Protein AF-A0A0M3HTB4-F1 (afdb_monomer)

Foldseek 3Di:
DDDDDDDDPPPPPPPPPPDPDCPCDDVNAHQAAPLQVDQKDWDPDFDDDLVDFAKDKAKDLGHFHRPPDDFQLTFPDSQQRQIKMKIWGWHSPPPDVRGIITMIHMDTQQALVVQLCVVVVVHSNVLGACDFAFTKHFVVSVVSSVVGPDDQFHFNGRLRDDWAQQQPWIWRHDFALLFGAWTADSVRRDPTGGDDAAEPPCQNVDCPDQKHFQTWAPAWDADPQGKTKIWTWIARNVQQWIKIWIWIAHNVRHIYTPDIDTLGHQDLVQQDPVLARNDDLSSFWADFHYWDDDPVDTDTDGDQFGWRPSQQDDPDPDDDDGSMDGHRGRRTHTDDGDDDDDD

pLDDT: mean 77.74, std 17.13, range [23.19, 95.88]

Solvent-accessible surface area (backbone atoms only — not comparable to full-atom values): 19380 Å² total; per-residue (Å²): 140,83,87,82,83,81,80,79,82,78,80,78,76,76,78,72,70,83,70,84,76,69,76,68,46,56,98,87,40,38,28,65,61,68,66,52,77,50,80,68,46,76,56,86,69,85,85,70,68,78,86,52,66,51,75,51,75,43,66,29,68,36,32,27,22,50,78,89,46,57,82,12,20,17,50,79,34,74,90,54,22,40,18,20,43,36,34,38,40,33,36,53,69,69,77,48,102,89,38,60,46,37,35,40,32,36,35,67,49,76,15,44,61,42,48,48,26,52,74,42,76,68,30,26,75,75,36,34,22,53,68,59,28,56,20,35,22,20,58,73,38,40,62,55,62,77,73,48,80,87,54,95,48,32,41,83,54,58,48,36,69,41,73,47,66,45,55,94,42,52,24,29,21,36,44,48,55,81,62,48,26,40,27,48,42,80,91,75,68,38,81,67,29,64,42,81,65,44,64,75,71,52,52,69,73,34,87,84,44,58,45,30,58,70,33,26,24,56,42,54,32,71,46,98,88,39,37,33,36,37,38,32,35,30,40,24,74,76,81,27,33,30,33,46,35,34,32,33,33,35,50,89,35,43,34,35,74,80,51,73,44,80,50,36,70,57,64,81,86,31,38,46,98,84,39,42,65,73,56,74,70,84,30,44,56,37,48,40,64,44,38,47,66,61,101,86,42,79,44,73,62,66,40,56,42,26,52,32,78,46,28,64,55,82,78,78,90,72,92,62,99,58,56,54,42,82,35,24,65,61,40,34,45,61,50,82,67,55,82,85,78,88,127

Sequence (343 aa):
MASLSSFFCVLIVTLMAPTQSTNNLEYGFPDTWDGDKEREMLCPSRNIPKFLDGYFLCQLSASYGNSSAPPGQRLNHMFDAIGAVGAFHISNKQFLKHRIKVSFMARYYPALPYKIWEFYDRNMSQASVPWQAWSDYNRTAMAKWAQIPPNDHAPRFHPNLDFWKVGKRVIAGTEAPSWVGYGFDVRTLDSFKLFHFIEDNDIFGNPQGATVPISMAIHERSDPDGKLWGSFSAIDFIERHLYQGIFTVDSSGVRRVVGMYDYGEWNSSACSSDDEFIGDKKSLPGYTHSITSTKKYVVIPISSLLINPCKFKEPPLSSAHSDIQHGALWGMDFYDTVPVRYF

Mean predicted aligned error: 10.21 Å

Nearest PDB structures (foldseek):
  4hh4-assembly1_D  TM=5.101E-01  e=5.227E-01  Streptomyces caelestis
  4o3z-assembly1_A  TM=3.429E-01  e=6.199E-01  Actinobacillus pleuropneumoniae
  4o49-assembly1_A  TM=2.993E-01  e=4.938E-01  Actinobacillus pleuropneumoniae
  4o3y-assembly1_A  TM=3.003E-01  e=5.533E-01  Actinobacillus pleuropneumoniae
  6k5l-assembly1_A  TM=3.806E-01  e=2.424E+00  Escherichia coli O157

InterPro domains:
  IPR004294 Carotenoid oxygenase [PF03055] (48-319)
  IPR004294 Carotenoid oxygenase [PTHR10543] (47-311)

Secondary structure (DSSP, 8-state):
------------------PPP-TTEETTEESS--TTS-S-EE---S---TT--EEEEEEEEEE---TTS-TTSS--SGGGSEEEEEEEEEEEEEEETTEEEEEEEEEE---HHHHHHHHTTT-HHHH---S-SSS-EESGGGGGGGGSPP-TTS-SS---SEEEEETTEEEEE-S-TTT--EEEETTTTEEEEE---EESS-TTT-TTSSEEEEEE-SBPEEPTTS-EEEEEEEEETTT-EEEEEEEEE-TT-EEEEEEEEEEEE--GGGB-TTS-B-S-GGGSPBP--B-EE-SS-EE----S-EE-GGG-SPPP----S--EE--STTT-PEES-------

Organism: Ascaris lumbricoides (NCBI:txid6252)

Structure (mmCIF, N/CA/C/O backbone):
data_AF-A0A0M3HTB4-F1
#
_entry.id   AF-A0A0M3HTB4-F1
#
loop_
_atom_site.group_PDB
_atom_site.id
_atom_site.type_symbol
_atom_site.label_atom_id
_atom_site.label_alt_id
_atom_site.label_comp_id
_atom_site.label_asym_id
_atom_site.label_entity_id
_atom_site.label_seq_id
_atom_site.pdbx_PDB_ins_code
_atom_site.Cartn_x
_atom_site.Cartn_y
_atom_site.Cartn_z
_atom_site.occupancy
_atom_site.B_iso_or_equ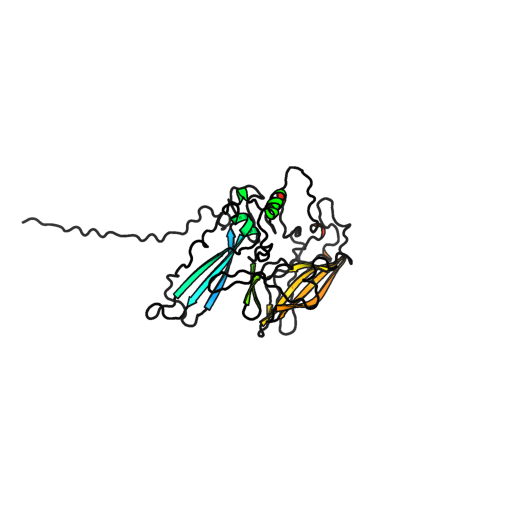iv
_atom_site.auth_seq_id
_atom_site.auth_comp_id
_atom_site.auth_asym_id
_atom_site.auth_atom_id
_atom_site.pdbx_PDB_model_num
ATOM 1 N N . MET A 1 1 ? -39.773 51.367 54.343 1.00 38.31 1 MET A N 1
ATOM 2 C CA . MET A 1 1 ? -40.042 50.081 53.664 1.00 38.31 1 MET A CA 1
ATOM 3 C C . MET A 1 1 ? -39.332 50.134 52.325 1.00 38.31 1 MET A C 1
ATOM 5 O O . MET A 1 1 ? -39.781 50.858 51.450 1.00 38.31 1 MET A O 1
ATOM 9 N N . ALA A 1 2 ? -38.158 49.511 52.231 1.00 34.25 2 ALA A N 1
ATOM 10 C CA . ALA A 1 2 ? -37.282 49.590 51.066 1.00 34.25 2 ALA A CA 1
ATOM 11 C C . ALA A 1 2 ? -37.213 48.221 50.382 1.00 34.25 2 ALA A C 1
ATOM 13 O O . ALA A 1 2 ? -37.036 47.198 51.041 1.00 34.25 2 ALA A O 1
ATOM 14 N N . SER A 1 3 ? -37.403 48.241 49.067 1.00 38.25 3 SER A N 1
ATOM 15 C CA . SER A 1 3 ? -37.365 47.104 48.152 1.00 38.25 3 SER A CA 1
ATOM 16 C C . SER A 1 3 ? -35.918 46.640 47.954 1.00 38.25 3 SER A C 1
ATOM 18 O O . SER A 1 3 ? -35.080 47.441 47.541 1.00 38.25 3 SER A O 1
ATOM 20 N N . LEU A 1 4 ? -35.636 45.358 48.200 1.00 38.66 4 LEU A N 1
ATOM 21 C CA . LEU A 1 4 ? -34.402 44.698 47.772 1.00 38.66 4 LEU A CA 1
ATOM 22 C C . LEU A 1 4 ? -34.709 43.799 46.573 1.00 38.66 4 LEU A C 1
ATOM 24 O O . LEU A 1 4 ? -35.291 42.726 46.708 1.00 38.66 4 LEU A O 1
ATOM 28 N N . SER A 1 5 ? -34.302 44.270 45.399 1.00 39.38 5 SER A N 1
ATOM 29 C CA . SER A 1 5 ? -34.273 43.511 44.154 1.00 39.38 5 SER A CA 1
ATOM 30 C C . SER A 1 5 ? -33.115 42.514 44.196 1.00 39.38 5 SER A C 1
ATOM 32 O O . SER A 1 5 ? -31.949 42.908 44.188 1.00 39.38 5 SER A O 1
ATOM 34 N N . SER A 1 6 ? -33.415 41.217 44.234 1.00 40.44 6 SER A N 1
ATOM 35 C CA . SER A 1 6 ? -32.415 40.162 44.056 1.00 40.44 6 SER A CA 1
ATOM 36 C C . SER A 1 6 ? -32.101 39.995 42.568 1.00 40.44 6 SER A C 1
ATOM 38 O O . SER A 1 6 ? -32.909 39.477 41.801 1.00 40.44 6 SER A O 1
ATOM 40 N N . PHE A 1 7 ? -30.915 40.448 42.160 1.00 41.94 7 PHE A N 1
ATOM 41 C CA . PHE A 1 7 ? -30.334 40.172 40.848 1.00 41.94 7 PHE A CA 1
ATOM 42 C C . PHE A 1 7 ? -29.967 38.683 40.747 1.00 41.94 7 PHE A C 1
ATOM 44 O O . PHE A 1 7 ? -29.043 38.211 41.408 1.00 41.94 7 PHE A O 1
ATOM 51 N N . PHE A 1 8 ? -30.683 37.943 39.903 1.00 42.34 8 PHE A N 1
ATOM 52 C CA . PHE A 1 8 ? -30.285 36.609 39.459 1.00 42.34 8 PHE A CA 1
ATOM 53 C C . PHE A 1 8 ? -29.213 36.767 38.368 1.00 42.34 8 PHE A C 1
ATOM 55 O O . PHE A 1 8 ? -29.525 37.046 37.211 1.00 42.34 8 PHE A O 1
ATOM 62 N N . CYS A 1 9 ? -27.937 36.608 38.724 1.00 36.97 9 CYS A N 1
ATOM 63 C CA . CYS A 1 9 ? -26.871 36.417 37.741 1.00 36.97 9 CYS A CA 1
ATOM 64 C C . CYS A 1 9 ? -26.993 35.008 37.149 1.00 36.97 9 CYS A C 1
ATOM 66 O O . CYS A 1 9 ? -26.508 34.033 37.720 1.00 36.97 9 CYS A O 1
ATOM 68 N N . VAL A 1 10 ? -27.649 34.894 35.995 1.00 41.12 10 VAL A N 1
ATOM 69 C CA . VAL A 1 10 ? -27.562 33.703 35.145 1.00 41.12 10 VAL A CA 1
ATOM 70 C C . VAL A 1 10 ? -26.195 33.739 34.463 1.00 41.12 10 VAL A C 1
ATOM 72 O O . VAL A 1 10 ? -25.995 34.443 33.476 1.00 41.12 10 VAL A O 1
ATOM 75 N N . LEU A 1 11 ? -25.231 33.008 35.023 1.00 41.72 11 LEU A N 1
ATOM 76 C CA . LEU A 1 11 ? -23.939 32.771 34.389 1.00 41.72 11 LEU A CA 1
ATOM 77 C C . LEU A 1 11 ? -24.165 31.814 33.209 1.00 41.72 11 LEU A C 1
ATOM 79 O O . LEU A 1 11 ? -24.233 30.596 33.376 1.00 41.72 11 LEU A O 1
ATOM 83 N N . ILE A 1 12 ? -24.338 32.373 32.012 1.00 44.66 12 ILE A N 1
ATOM 84 C CA . ILE A 1 12 ? -24.356 31.612 30.763 1.00 44.66 12 ILE A CA 1
ATOM 85 C C . ILE A 1 12 ? -22.925 31.123 30.525 1.00 44.66 12 ILE A C 1
ATOM 87 O O . ILE A 1 12 ? -22.094 31.822 29.953 1.00 44.66 12 ILE A O 1
ATOM 91 N N . VAL A 1 13 ? -22.623 29.912 30.991 1.00 44.03 13 VAL A N 1
ATOM 92 C CA . VAL A 1 13 ? -21.451 29.163 30.537 1.00 44.03 13 VAL A CA 1
ATOM 93 C C . VAL A 1 13 ? -21.784 28.665 29.135 1.00 44.03 13 VAL A C 1
ATOM 95 O O . VAL A 1 13 ? -22.332 27.578 28.951 1.00 44.03 13 VAL A O 1
ATOM 98 N N . THR A 1 14 ? -21.503 29.486 28.126 1.00 47.47 14 THR A N 1
ATOM 99 C CA . THR A 1 14 ? -21.369 29.003 26.753 1.00 47.47 14 THR A CA 1
ATOM 100 C C . THR A 1 14 ? -20.223 28.001 26.744 1.00 47.47 14 THR A C 1
ATOM 102 O O . THR A 1 14 ? -19.054 28.378 26.722 1.00 47.47 14 THR A O 1
ATOM 105 N N . LEU A 1 15 ? -20.571 26.714 26.797 1.00 44.91 15 LEU A N 1
ATOM 106 C CA . LEU A 1 15 ? -19.713 25.614 26.375 1.00 44.91 15 LEU A CA 1
ATOM 107 C C . LEU A 1 15 ? -19.373 25.856 24.902 1.00 44.91 15 LEU A C 1
ATOM 109 O O . LEU A 1 15 ? -20.061 25.375 24.004 1.00 44.91 15 LEU A O 1
ATOM 113 N N . MET A 1 16 ? -18.335 26.651 24.652 1.00 43.00 16 MET A N 1
ATOM 114 C CA . MET A 1 16 ? -17.643 26.621 23.377 1.00 43.00 16 MET A CA 1
ATOM 115 C C . MET A 1 16 ? -17.055 25.222 23.272 1.00 43.00 16 MET A C 1
ATOM 117 O O . MET A 1 16 ? -16.056 24.904 23.916 1.00 43.00 16 MET A O 1
ATOM 121 N N . ALA A 1 17 ? -17.733 24.351 22.524 1.00 49.47 17 ALA A N 1
ATOM 122 C CA . ALA A 1 17 ? -17.103 23.136 22.048 1.00 49.47 17 ALA A CA 1
ATOM 123 C C . ALA A 1 17 ? -15.801 23.578 21.363 1.00 49.47 17 ALA A C 1
ATOM 125 O O . ALA A 1 17 ? -15.870 24.490 20.533 1.00 49.47 17 ALA A O 1
ATOM 126 N N . PRO A 1 18 ? -14.631 23.025 21.730 1.00 51.06 18 PRO A N 1
ATOM 127 C CA . PRO A 1 18 ? -13.393 23.378 21.060 1.00 51.06 18 PRO A CA 1
ATOM 128 C C . PRO A 1 18 ? -13.595 23.100 19.573 1.00 51.06 18 PRO A C 1
ATOM 130 O O . PRO A 1 18 ? -13.780 21.955 19.159 1.00 51.06 18 PRO A O 1
ATOM 133 N N . THR A 1 19 ? -13.651 24.160 18.772 1.00 51.78 19 THR A N 1
ATOM 134 C CA . THR A 1 19 ? -13.645 24.021 17.323 1.00 51.78 19 THR A CA 1
ATOM 135 C C . THR A 1 19 ? -12.291 23.444 16.954 1.00 51.78 19 THR A C 1
ATOM 137 O O . THR A 1 19 ? -11.266 23.933 17.435 1.00 51.78 19 THR A O 1
ATOM 140 N N . GLN A 1 20 ? -12.276 22.387 16.141 1.00 55.50 20 GLN A N 1
ATOM 141 C CA . GLN A 1 20 ? -11.025 21.860 15.607 1.00 55.50 20 GLN A CA 1
ATOM 142 C C . GLN A 1 20 ? -10.320 22.995 14.862 1.00 55.50 20 GLN A C 1
ATOM 144 O O . GLN A 1 20 ? -10.890 23.603 13.958 1.00 55.50 20 GLN A O 1
ATOM 149 N N . SER A 1 21 ? -9.114 23.334 15.312 1.00 60.72 21 SER A N 1
ATOM 150 C CA . SER A 1 21 ? -8.287 24.334 14.652 1.00 60.72 21 SER A CA 1
ATOM 151 C C . SER A 1 21 ? -7.785 23.757 13.335 1.00 60.72 21 SER A C 1
ATOM 153 O O . SER A 1 21 ? -7.274 22.640 13.311 1.00 60.72 21 SER A O 1
ATOM 155 N N . THR A 1 22 ? -7.911 24.522 12.255 1.00 63.72 22 THR A N 1
ATOM 156 C CA . THR A 1 22 ? -7.297 24.209 10.957 1.00 63.72 22 THR A CA 1
ATOM 157 C C . THR A 1 22 ? -5.921 24.858 10.802 1.00 63.72 22 THR A C 1
ATOM 159 O O . THR A 1 22 ? -5.364 24.861 9.708 1.00 63.72 22 THR A O 1
ATOM 162 N N . ASN A 1 23 ? -5.380 25.462 11.865 1.00 66.94 23 ASN A N 1
ATOM 163 C CA . ASN A 1 23 ? -4.036 26.032 11.834 1.00 66.94 23 ASN A CA 1
ATOM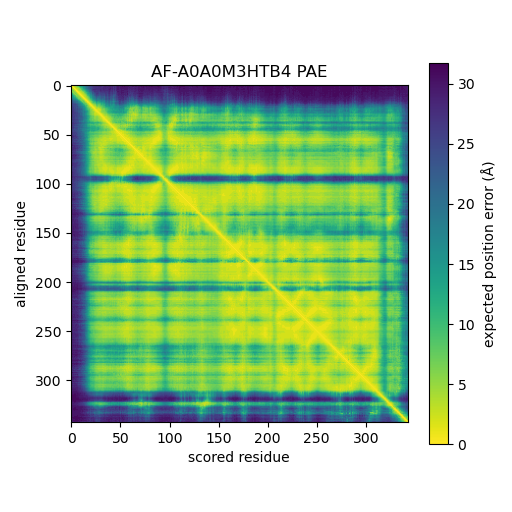 164 C C . ASN A 1 23 ? -3.015 24.904 11.622 1.00 66.94 23 ASN A C 1
ATOM 166 O O . ASN A 1 23 ? -3.139 23.848 12.239 1.00 66.94 23 ASN A O 1
ATOM 170 N N . ASN A 1 24 ? -2.006 25.150 10.784 1.00 65.38 24 ASN A N 1
ATOM 171 C CA . ASN A 1 24 ? -0.989 24.168 10.375 1.00 65.38 24 ASN A CA 1
ATOM 172 C C . ASN A 1 24 ? -1.559 22.973 9.584 1.00 65.38 24 ASN A C 1
ATOM 174 O O . ASN A 1 24 ? -1.030 21.863 9.659 1.00 65.38 24 ASN A O 1
ATOM 178 N N . LEU A 1 25 ? -2.652 23.206 8.846 1.00 68.81 25 LEU A N 1
ATOM 179 C CA . LEU A 1 25 ? -3.095 22.328 7.769 1.00 68.81 25 LEU A CA 1
ATOM 180 C C . LEU A 1 25 ? -2.699 22.936 6.420 1.00 68.81 25 LEU A C 1
ATOM 182 O O . LEU A 1 25 ? -3.103 24.056 6.108 1.00 68.81 25 LEU A O 1
ATOM 186 N N . GLU A 1 26 ? -1.989 22.181 5.588 1.00 67.19 26 GLU A N 1
ATOM 187 C CA . GLU A 1 26 ? -1.749 22.524 4.182 1.00 67.19 26 GLU A CA 1
ATOM 188 C C . GLU A 1 26 ? -2.444 21.478 3.305 1.00 67.19 26 GLU A C 1
ATOM 190 O O . GLU A 1 26 ? -2.277 20.279 3.507 1.00 67.19 26 GLU A O 1
ATOM 195 N N . TYR A 1 27 ? -3.312 21.914 2.386 1.00 66.25 27 TYR A N 1
ATOM 196 C CA . TYR A 1 27 ? -4.158 21.030 1.560 1.00 66.25 27 TYR A CA 1
ATOM 197 C C . TYR A 1 27 ? -4.981 19.989 2.350 1.00 66.25 27 TYR A C 1
ATOM 199 O O . TYR A 1 27 ? -5.347 18.944 1.821 1.00 66.25 27 TYR A O 1
ATOM 207 N N . GLY A 1 28 ? -5.314 20.294 3.611 1.00 66.69 28 GLY A N 1
ATOM 208 C CA . GLY A 1 28 ? -6.063 19.396 4.498 1.00 66.69 28 GLY A CA 1
ATOM 209 C C . GLY A 1 28 ? -5.194 18.427 5.304 1.00 66.69 28 GLY A C 1
ATOM 210 O O . GLY A 1 28 ? -5.742 17.591 6.021 1.00 66.69 28 GLY A O 1
ATOM 211 N N . PHE A 1 29 ? -3.869 18.560 5.235 1.00 71.50 29 PHE A N 1
ATOM 212 C CA . PHE A 1 29 ? -2.924 17.674 5.902 1.00 71.50 29 PHE A CA 1
ATOM 213 C C . PHE A 1 29 ? -2.184 18.371 7.041 1.00 71.50 29 PHE A C 1
ATOM 215 O O . PHE A 1 29 ? -1.727 19.499 6.856 1.00 71.50 29 PHE A O 1
ATOM 222 N N . PRO A 1 30 ? -2.054 17.724 8.212 1.00 75.31 30 PRO A N 1
ATOM 223 C CA . PRO A 1 30 ? -1.325 18.302 9.326 1.00 75.31 30 PRO A CA 1
ATOM 224 C C . PRO A 1 30 ? 0.187 18.185 9.122 1.00 75.31 30 PRO A C 1
ATOM 226 O O . PRO A 1 30 ? 0.688 17.142 8.693 1.00 75.31 30 PRO A O 1
ATOM 229 N N . ASP A 1 31 ? 0.918 19.228 9.525 1.00 81.12 31 ASP A N 1
ATOM 230 C CA . ASP A 1 31 ? 2.384 19.181 9.590 1.00 81.12 31 ASP A CA 1
ATOM 231 C C . ASP A 1 31 ? 2.853 17.979 10.432 1.00 81.12 31 ASP A C 1
ATOM 233 O O . ASP A 1 31 ? 3.747 17.217 10.046 1.00 81.12 31 ASP A O 1
ATOM 237 N N . THR A 1 32 ? 2.201 17.788 11.583 1.00 75.56 32 THR A N 1
ATOM 238 C CA . THR A 1 32 ? 2.372 16.642 12.475 1.00 75.56 32 THR A CA 1
ATOM 239 C C . THR A 1 32 ? 1.029 16.198 13.052 1.00 75.56 32 THR A C 1
ATOM 241 O O . THR A 1 32 ? 0.192 17.014 13.442 1.00 75.56 32 THR A O 1
ATOM 244 N N . TRP A 1 33 ? 0.824 14.885 13.149 1.00 81.56 33 TRP A N 1
ATOM 245 C CA . TRP A 1 33 ? -0.318 14.305 13.855 1.00 81.56 33 TRP A CA 1
ATOM 246 C C . TRP A 1 33 ? 0.109 13.672 15.174 1.00 81.56 33 TRP A C 1
ATOM 248 O O . TRP A 1 33 ? 0.963 12.788 15.223 1.00 81.56 33 TRP A O 1
ATOM 258 N N . ASP A 1 34 ? -0.549 14.115 16.239 1.00 80.31 34 ASP A N 1
ATOM 259 C CA . ASP A 1 34 ? -0.335 13.669 17.616 1.00 80.31 34 ASP A CA 1
ATOM 260 C C . ASP A 1 34 ? -1.462 12.754 18.121 1.00 80.31 34 ASP A C 1
ATOM 262 O O . ASP A 1 34 ? -1.562 12.474 19.316 1.00 80.31 34 ASP A O 1
ATOM 266 N N . GLY A 1 35 ? -2.341 12.281 17.230 1.00 77.31 35 GLY A N 1
ATOM 267 C CA . GLY A 1 35 ? -3.479 11.440 17.614 1.00 77.31 35 GLY A CA 1
ATOM 268 C C . GLY A 1 35 ? -3.094 10.059 18.148 1.00 77.31 35 GLY A C 1
ATOM 269 O O . GLY A 1 35 ? -3.962 9.354 18.651 1.00 77.31 35 GLY A O 1
ATOM 270 N N . ASP A 1 36 ? -1.815 9.688 18.081 1.00 82.19 36 ASP A N 1
ATOM 271 C CA . ASP A 1 36 ? -1.258 8.489 18.705 1.00 82.19 36 ASP A CA 1
ATOM 272 C C . ASP A 1 36 ? -0.856 8.683 20.182 1.00 82.19 36 ASP A C 1
ATOM 274 O O . ASP A 1 36 ? -0.552 7.704 20.866 1.00 82.19 36 ASP A O 1
ATOM 278 N N . LYS A 1 37 ? -0.846 9.926 20.694 1.00 82.50 37 LYS A N 1
ATOM 279 C CA . LYS A 1 37 ? -0.499 10.228 22.097 1.00 82.50 37 LYS A CA 1
ATOM 280 C C . LYS A 1 37 ? -1.607 9.841 23.075 1.00 82.50 37 LYS A C 1
ATOM 282 O O . LYS A 1 37 ? -1.326 9.474 24.216 1.00 82.50 37 LYS A O 1
ATOM 287 N N . GLU A 1 38 ? -2.857 9.900 22.629 1.00 77.25 38 GLU A N 1
ATOM 288 C CA . GLU A 1 38 ? -4.018 9.516 23.426 1.00 77.25 38 GLU A CA 1
ATOM 289 C C . GLU A 1 38 ? -4.321 8.028 23.249 1.00 77.25 38 GLU A C 1
ATOM 291 O O . GLU A 1 38 ? -4.508 7.536 22.137 1.00 77.25 38 GLU A O 1
ATOM 296 N N . ARG A 1 39 ? -4.401 7.291 24.362 1.00 72.12 39 ARG A N 1
ATOM 297 C CA . ARG A 1 39 ? -4.622 5.836 24.310 1.00 72.12 39 ARG A CA 1
ATOM 298 C C . ARG A 1 39 ? -6.026 5.452 23.864 1.00 72.12 39 ARG A C 1
ATOM 300 O O . ARG A 1 39 ? -6.179 4.418 23.228 1.00 72.12 39 ARG A O 1
ATOM 307 N N . GLU A 1 40 ? -7.043 6.214 24.259 1.00 81.69 40 GLU A N 1
ATOM 308 C CA . GLU A 1 40 ? -8.443 5.923 23.948 1.00 81.69 40 GLU A CA 1
ATOM 309 C C . GLU A 1 40 ? -9.278 7.211 24.026 1.00 81.69 40 GLU A C 1
ATOM 311 O O . GLU A 1 40 ? -9.289 7.883 25.056 1.00 81.69 40 GLU A O 1
ATOM 316 N N . MET A 1 41 ? -10.028 7.532 22.970 1.00 81.19 41 MET A N 1
ATOM 317 C CA . MET A 1 41 ? -11.000 8.632 22.959 1.00 81.19 41 MET A CA 1
ATOM 318 C C . MET A 1 41 ? -12.427 8.090 22.900 1.00 81.19 41 MET A C 1
ATOM 320 O O . MET A 1 41 ? -12.737 7.235 22.073 1.00 81.19 41 MET A O 1
ATOM 324 N N . LEU A 1 42 ? -13.325 8.587 23.755 1.00 83.06 42 LEU A N 1
ATOM 325 C CA . LEU A 1 42 ? -14.723 8.144 23.785 1.00 83.06 42 LEU A CA 1
ATOM 326 C C . LEU A 1 42 ? -15.596 8.960 22.831 1.00 83.06 42 LEU A C 1
ATOM 328 O O . LEU A 1 42 ? -15.610 10.189 22.879 1.00 83.06 42 LEU A O 1
ATOM 332 N N . CYS A 1 43 ? -16.400 8.276 22.019 1.00 77.88 43 CYS A N 1
ATOM 333 C CA . CYS A 1 43 ? -17.401 8.933 21.188 1.00 77.88 43 CYS A CA 1
ATOM 334 C C . CYS A 1 43 ? -18.612 9.360 22.042 1.00 77.88 43 CYS A C 1
ATOM 336 O O . CYS A 1 43 ? -19.194 8.523 22.739 1.00 77.88 43 CYS A O 1
ATOM 338 N N . PRO A 1 44 ? -19.068 10.624 21.955 1.00 75.25 44 PRO A N 1
ATOM 339 C CA . PRO A 1 44 ? -20.211 11.110 22.729 1.00 75.25 44 PRO A CA 1
ATOM 340 C C . PRO A 1 44 ? -21.578 10.683 22.159 1.00 75.25 44 PRO A C 1
ATOM 342 O O . PRO A 1 44 ? -22.612 10.993 22.761 1.00 75.25 44 PRO A O 1
ATOM 345 N N . SER A 1 45 ? -21.611 10.009 21.001 1.00 72.94 45 SER A N 1
ATOM 346 C CA . SER A 1 45 ? -22.856 9.637 20.319 1.00 72.94 45 SER A CA 1
ATOM 347 C C . SER A 1 45 ? -23.725 8.708 21.169 1.00 72.94 45 SER A C 1
ATOM 349 O O . SER A 1 45 ? -23.247 7.777 21.813 1.00 72.94 45 SER A O 1
ATOM 351 N N . ARG A 1 46 ? -25.037 8.962 21.162 1.00 73.31 46 ARG A N 1
ATOM 352 C CA . ARG A 1 46 ? -26.030 8.205 21.944 1.00 73.31 46 ARG A CA 1
ATOM 353 C C . ARG A 1 46 ? -26.895 7.272 21.093 1.00 73.31 46 ARG A C 1
ATOM 355 O O . ARG A 1 46 ? -27.566 6.412 21.653 1.00 73.31 46 ARG A O 1
ATOM 362 N N . ASN A 1 47 ? -26.855 7.418 19.767 1.00 82.19 47 ASN A N 1
ATOM 363 C CA . ASN A 1 47 ? -27.738 6.728 18.819 1.00 82.19 47 ASN A CA 1
ATOM 364 C C . ASN A 1 47 ? -26.955 5.739 17.946 1.00 82.19 47 ASN A C 1
ATOM 366 O O . ASN A 1 47 ? -26.999 5.805 16.722 1.00 82.19 47 ASN A O 1
ATOM 370 N N . ILE A 1 48 ? -26.201 4.840 18.575 1.00 83.69 48 ILE A N 1
ATOM 371 C CA . ILE A 1 48 ? -25.444 3.808 17.859 1.00 83.69 48 ILE A CA 1
ATOM 372 C C . ILE A 1 48 ? -26.326 2.547 17.738 1.00 83.69 48 ILE A C 1
ATOM 374 O O . ILE A 1 48 ? -26.958 2.158 18.728 1.00 83.69 48 ILE A O 1
ATOM 378 N N . PRO A 1 49 ? -26.419 1.902 16.558 1.00 86.00 49 PRO A N 1
ATOM 379 C CA . PRO A 1 49 ? -27.193 0.673 16.394 1.00 86.00 49 PRO A CA 1
ATOM 380 C C . PRO A 1 49 ? -26.685 -0.482 17.269 1.00 86.00 49 PRO A C 1
ATOM 382 O O . PRO A 1 49 ? -25.509 -0.832 17.243 1.00 86.00 49 PRO A O 1
ATOM 385 N N . LYS A 1 50 ? -27.595 -1.124 18.013 1.00 84.12 50 LYS A N 1
ATOM 386 C CA . LYS A 1 50 ? -27.286 -2.171 19.017 1.00 84.12 50 LYS A CA 1
ATOM 387 C C . LYS A 1 50 ? -26.713 -3.469 18.461 1.00 84.12 50 LYS A C 1
ATOM 389 O O . LYS A 1 50 ? -26.135 -4.236 19.223 1.00 84.12 50 LYS A O 1
ATOM 394 N N . PHE A 1 51 ? -26.892 -3.721 17.169 1.00 86.00 51 PHE A N 1
ATOM 395 C CA . PHE A 1 51 ? -26.355 -4.910 16.512 1.00 86.00 51 PHE A CA 1
ATOM 396 C C . PHE A 1 51 ? -24.875 -4.764 16.129 1.00 86.00 51 PHE A C 1
ATOM 398 O O . PHE A 1 51 ? -24.268 -5.752 15.732 1.00 86.00 51 PHE A O 1
ATOM 405 N N . LEU A 1 52 ? -24.296 -3.562 16.228 1.00 89.62 52 LEU A N 1
ATOM 406 C CA . LEU A 1 52 ? -22.882 -3.343 15.944 1.00 89.62 52 LEU A CA 1
ATOM 407 C C . LEU A 1 52 ? -22.032 -3.753 17.151 1.00 89.62 52 LEU A C 1
ATOM 409 O O . LEU A 1 52 ? -22.218 -3.236 18.253 1.00 89.62 52 LEU A O 1
ATOM 413 N N . ASP A 1 53 ? -21.096 -4.667 16.918 1.00 91.25 53 ASP A N 1
ATOM 414 C CA . ASP A 1 53 ? -20.076 -5.095 17.874 1.00 91.25 53 ASP A CA 1
ATOM 415 C C . ASP A 1 53 ? -18.829 -5.515 17.093 1.00 91.25 53 ASP A C 1
ATOM 417 O O . ASP A 1 53 ? -18.900 -6.393 16.230 1.00 91.25 53 ASP A O 1
ATOM 421 N N .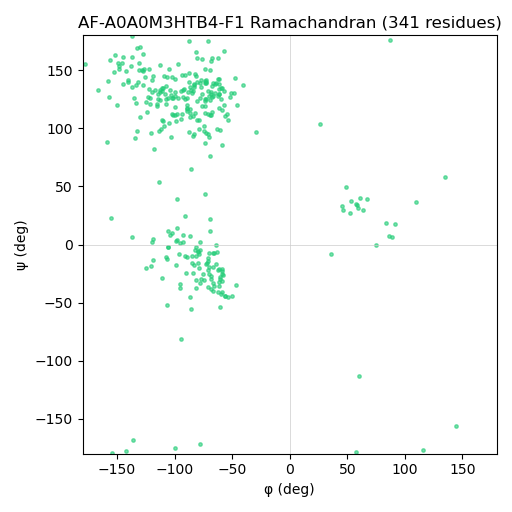 GLY A 1 54 ? -17.703 -4.849 17.335 1.00 93.62 54 GLY A N 1
ATOM 422 C CA . GLY A 1 54 ? -16.463 -5.097 16.609 1.00 93.62 54 GLY A CA 1
ATOM 423 C C . GLY A 1 54 ? -15.635 -3.842 16.370 1.00 93.62 54 GLY A C 1
ATOM 424 O O . GLY A 1 54 ? -15.724 -2.860 17.105 1.00 93.62 54 GLY A O 1
ATOM 425 N N . TYR A 1 55 ? -14.803 -3.898 15.333 1.00 94.56 55 TYR A N 1
ATOM 426 C CA . TYR A 1 55 ? -13.839 -2.856 15.006 1.00 94.56 55 TYR A CA 1
ATOM 427 C C . TYR A 1 55 ? -14.082 -2.327 13.598 1.00 94.56 55 TYR A C 1
ATOM 429 O O . TYR A 1 55 ? -14.242 -3.107 12.660 1.00 94.56 55 TYR A O 1
ATOM 437 N N . PHE A 1 56 ? -14.071 -1.007 13.459 1.00 94.81 56 PHE A N 1
ATOM 438 C CA . PHE A 1 56 ? -13.956 -0.327 12.175 1.00 94.81 56 PHE A CA 1
ATOM 439 C C . PHE A 1 56 ? -12.562 0.291 12.086 1.00 94.81 56 PHE A C 1
ATOM 441 O O . PHE A 1 56 ? -12.178 1.077 12.953 1.00 94.81 56 PHE A O 1
ATOM 448 N N . LEU A 1 57 ? -11.795 -0.112 11.076 1.00 95.88 57 LEU A N 1
ATOM 449 C CA . LEU A 1 57 ? -10.414 0.320 10.882 1.00 95.88 57 LEU A CA 1
ATOM 450 C C . LEU A 1 57 ? -10.347 1.386 9.797 1.00 95.88 57 LEU A C 1
ATOM 452 O O . LEU A 1 57 ? -11.067 1.306 8.804 1.00 95.88 57 LEU A O 1
ATOM 456 N N . CYS A 1 58 ? -9.454 2.350 9.974 1.00 93.06 58 CYS A N 1
ATOM 457 C CA . CYS A 1 58 ? -9.133 3.340 8.960 1.00 93.06 58 CYS A CA 1
ATOM 458 C C . CYS A 1 58 ? -7.621 3.470 8.795 1.00 93.06 58 CYS A C 1
ATOM 460 O O . CYS A 1 58 ? -6.867 3.460 9.771 1.00 93.06 58 CYS A O 1
ATOM 462 N N . GLN A 1 59 ? -7.195 3.604 7.543 1.00 92.44 59 GLN A N 1
ATOM 463 C CA . GLN A 1 59 ? -5.853 4.062 7.223 1.00 92.44 59 GLN A CA 1
ATOM 464 C C . GLN A 1 59 ? -5.789 5.576 7.395 1.00 92.44 59 GLN A C 1
ATOM 466 O O . GLN A 1 59 ? -6.728 6.293 7.044 1.00 92.44 59 GLN A O 1
ATOM 471 N N . LEU A 1 60 ? -4.689 6.055 7.962 1.00 88.81 60 LEU A N 1
ATOM 472 C CA . LEU A 1 60 ? -4.455 7.464 8.230 1.00 88.81 60 LEU A CA 1
ATOM 473 C C . LEU A 1 60 ? -3.139 7.881 7.574 1.00 88.81 60 LEU A C 1
ATOM 475 O O . LEU A 1 60 ? -2.075 7.339 7.877 1.00 88.81 60 LEU A O 1
ATOM 479 N N . SER A 1 61 ? -3.219 8.880 6.703 1.00 86.12 61 SER A N 1
ATOM 480 C CA . SER A 1 61 ? -2.054 9.614 6.214 1.00 86.12 61 SER A CA 1
ATOM 481 C C . SER A 1 61 ? -1.724 10.700 7.235 1.00 86.12 61 SER A C 1
ATOM 483 O O . SER A 1 61 ? -2.369 11.745 7.265 1.00 86.12 61 SER A O 1
ATOM 485 N N . ALA A 1 62 ? -0.825 10.390 8.169 1.00 85.19 62 ALA A N 1
ATOM 486 C CA . ALA A 1 62 ? -0.803 11.075 9.455 1.00 85.19 62 ALA A CA 1
ATOM 487 C C . ALA A 1 62 ? 0.170 12.256 9.541 1.00 85.19 62 ALA A C 1
ATOM 489 O O . ALA A 1 62 ? -0.167 13.244 10.176 1.00 85.19 62 ALA A O 1
ATOM 490 N N . SER A 1 63 ? 1.356 12.196 8.938 1.00 85.38 63 SER A N 1
ATOM 491 C CA . SER A 1 63 ? 2.320 13.305 9.039 1.00 85.38 63 SER A CA 1
ATOM 492 C C . SER A 1 63 ? 3.045 13.573 7.734 1.00 85.38 63 SER A C 1
ATOM 494 O O . SER A 1 63 ? 3.438 12.632 7.041 1.00 85.38 63 SER A O 1
ATOM 496 N N . TYR A 1 64 ? 3.263 14.864 7.471 1.00 85.12 64 TYR A N 1
ATOM 497 C CA . TYR A 1 64 ? 3.883 15.384 6.250 1.00 85.12 64 TYR A CA 1
ATOM 498 C C . TYR A 1 64 ? 5.163 16.185 6.519 1.00 85.12 64 TYR A C 1
ATOM 500 O O . TYR A 1 64 ? 6.006 16.328 5.638 1.00 85.12 64 TYR A O 1
ATOM 508 N N . GLY A 1 65 ? 5.370 16.649 7.752 1.00 83.50 65 GLY A N 1
ATOM 509 C CA . GLY A 1 65 ? 6.414 17.616 8.070 1.00 83.50 65 GLY A CA 1
ATOM 510 C C . GLY A 1 65 ? 5.932 19.050 7.878 1.00 83.50 65 GLY A C 1
ATOM 511 O O . GLY A 1 65 ? 4.811 19.289 7.453 1.00 83.50 65 GLY A O 1
ATOM 512 N N . ASN A 1 66 ? 6.785 20.015 8.216 1.00 85.50 66 ASN A N 1
ATOM 513 C CA . ASN A 1 66 ? 6.433 21.432 8.162 1.00 85.50 66 ASN A CA 1
ATOM 514 C C . ASN A 1 66 ? 6.083 21.857 6.725 1.00 85.50 66 ASN A C 1
ATOM 516 O O . ASN A 1 66 ? 6.948 21.830 5.850 1.00 85.50 66 ASN A O 1
ATOM 520 N N . SER A 1 67 ? 4.845 22.294 6.514 1.00 81.25 67 SER A N 1
ATOM 521 C CA . SER A 1 67 ? 4.305 22.854 5.269 1.00 81.25 67 SER A CA 1
ATOM 522 C C . SER A 1 67 ? 5.193 23.910 4.601 1.00 81.25 67 SER A C 1
ATOM 524 O O . SER A 1 67 ? 5.318 23.961 3.379 1.00 81.25 67 SER A O 1
ATOM 526 N N . SER A 1 68 ? 5.891 24.724 5.394 1.00 84.94 68 SER A N 1
ATOM 527 C CA . SER A 1 68 ? 6.802 25.765 4.896 1.00 84.94 68 SER A CA 1
ATOM 528 C C . SER A 1 68 ? 8.200 25.249 4.521 1.00 84.94 68 SER A C 1
ATOM 530 O O . SER A 1 68 ? 9.028 26.026 4.045 1.00 84.94 68 SER A O 1
ATOM 532 N N . ALA A 1 69 ? 8.510 23.971 4.759 1.00 86.81 69 ALA A N 1
ATOM 533 C CA . ALA A 1 69 ? 9.817 23.400 4.447 1.00 86.81 69 ALA A CA 1
ATOM 534 C C . ALA A 1 69 ? 10.009 23.193 2.929 1.00 86.81 69 ALA A C 1
ATOM 536 O O . ALA A 1 69 ? 9.045 22.955 2.191 1.00 86.81 69 ALA A O 1
ATOM 537 N N . PRO A 1 70 ? 11.256 23.259 2.431 1.00 87.19 70 PRO A N 1
ATOM 538 C CA . PRO A 1 70 ? 11.533 23.019 1.020 1.00 87.19 70 PRO A CA 1
ATOM 539 C C . PRO A 1 70 ? 11.279 21.550 0.616 1.00 87.19 70 PRO A C 1
ATOM 541 O O . PRO A 1 70 ? 11.278 20.658 1.473 1.00 87.19 70 PRO A O 1
ATOM 544 N N . PRO A 1 71 ? 11.112 21.280 -0.695 1.00 83.50 71 PRO A N 1
ATOM 545 C CA . PRO A 1 71 ? 11.141 19.935 -1.276 1.00 83.50 71 PRO A CA 1
ATOM 546 C C . PRO A 1 71 ? 12.234 19.026 -0.694 1.00 83.50 71 PRO A C 1
ATOM 548 O O . PRO A 1 71 ? 13.365 19.463 -0.468 1.00 83.50 71 PRO A O 1
ATOM 551 N N . GLY A 1 72 ? 11.897 17.763 -0.414 1.00 79.19 72 GLY A N 1
ATOM 552 C CA . GLY A 1 72 ? 12.807 16.797 0.213 1.00 79.19 72 GLY A CA 1
ATOM 553 C C . GLY A 1 72 ? 13.042 16.991 1.716 1.00 79.19 72 GLY A C 1
ATOM 554 O O . GLY A 1 72 ? 13.775 16.209 2.325 1.00 79.19 72 GLY A O 1
ATOM 555 N N . GLN A 1 73 ? 12.427 18.003 2.337 1.00 86.19 73 GLN A N 1
ATOM 556 C CA . GLN A 1 73 ? 12.362 18.196 3.797 1.00 86.19 73 GLN A CA 1
ATOM 557 C C . GLN A 1 73 ? 10.924 18.195 4.342 1.00 86.19 73 GLN A C 1
ATOM 559 O O . GLN A 1 73 ? 10.710 18.368 5.543 1.00 86.19 73 GLN A O 1
ATOM 564 N N . ARG A 1 74 ? 9.953 17.976 3.456 1.00 87.44 74 ARG A N 1
ATOM 565 C CA . ARG A 1 74 ? 8.553 17.672 3.746 1.00 87.44 74 ARG A CA 1
ATOM 566 C C . ARG A 1 74 ? 8.018 16.724 2.684 1.00 87.44 74 ARG A C 1
ATOM 568 O O . ARG A 1 74 ? 8.526 16.699 1.563 1.00 87.44 74 ARG A O 1
ATOM 575 N N . LEU A 1 75 ? 6.982 15.991 3.045 1.00 85.62 75 LEU A N 1
ATOM 576 C CA . LEU A 1 75 ? 6.142 15.245 2.127 1.00 85.62 75 LEU A CA 1
ATOM 577 C C . LEU A 1 75 ? 5.100 16.222 1.583 1.00 85.62 75 LEU A C 1
ATOM 579 O O . LEU A 1 75 ? 4.487 16.963 2.348 1.00 85.62 75 LEU A O 1
ATOM 583 N N . ASN A 1 76 ? 4.909 16.249 0.271 1.00 81.00 76 ASN A N 1
ATOM 584 C CA . ASN A 1 76 ? 3.940 17.130 -0.390 1.00 81.00 76 ASN A CA 1
ATOM 585 C C . ASN A 1 76 ? 2.860 16.338 -1.145 1.00 81.00 76 ASN A C 1
ATOM 587 O O . ASN A 1 76 ? 1.995 16.940 -1.776 1.00 81.00 76 ASN A O 1
ATOM 591 N N . HIS A 1 77 ? 2.868 15.006 -1.038 1.00 81.62 77 HIS A N 1
ATOM 592 C CA . HIS A 1 77 ? 1.871 14.141 -1.647 1.00 81.62 77 HIS A CA 1
ATOM 593 C C . HIS A 1 77 ? 1.237 13.179 -0.640 1.00 81.62 77 HIS A C 1
ATOM 595 O O . HIS A 1 77 ? 1.914 12.573 0.194 1.00 81.62 77 HIS A O 1
ATOM 601 N N . MET A 1 78 ? -0.089 13.015 -0.736 1.00 81.88 78 MET A N 1
ATOM 602 C CA . MET A 1 78 ? -0.887 12.314 0.273 1.00 81.88 78 MET A CA 1
ATOM 603 C C . MET A 1 78 ? -0.403 10.889 0.536 1.00 81.88 78 MET A C 1
ATOM 605 O O . MET A 1 78 ? -0.290 10.477 1.685 1.00 81.88 78 MET A O 1
ATOM 609 N N . PHE A 1 79 ? -0.105 10.153 -0.527 1.00 80.38 79 PHE A N 1
ATOM 610 C CA . PHE A 1 79 ? 0.250 8.743 -0.430 1.00 80.38 79 PHE A CA 1
ATOM 611 C C . PHE A 1 79 ? 1.632 8.472 0.184 1.00 80.38 79 PHE A C 1
ATOM 613 O O . PHE A 1 79 ? 1.919 7.328 0.530 1.00 80.38 79 PHE A O 1
ATOM 620 N N . ASP A 1 80 ? 2.475 9.490 0.359 1.00 80.94 80 ASP A N 1
ATOM 621 C CA . ASP A 1 80 ? 3.804 9.325 0.970 1.00 80.94 80 ASP A CA 1
ATOM 622 C C . ASP A 1 80 ? 3.839 9.631 2.457 1.00 80.94 80 ASP A C 1
ATOM 624 O O . ASP A 1 80 ? 4.850 9.389 3.126 1.00 80.94 80 ASP A O 1
ATOM 628 N N . ALA A 1 81 ? 2.727 10.168 2.960 1.00 86.50 81 ALA A N 1
ATOM 629 C CA . ALA A 1 81 ? 2.532 10.474 4.358 1.00 86.50 81 ALA A CA 1
ATOM 630 C C . ALA A 1 81 ? 2.952 9.309 5.240 1.00 86.50 81 ALA A C 1
ATOM 632 O O . ALA A 1 81 ? 2.685 8.136 4.943 1.00 86.50 81 ALA A O 1
ATOM 633 N N . ILE A 1 82 ? 3.525 9.652 6.388 1.00 88.12 82 ILE A N 1
ATOM 634 C CA . ILE A 1 82 ? 3.816 8.661 7.412 1.00 88.12 82 ILE A CA 1
ATOM 635 C C . ILE A 1 82 ? 2.500 7.995 7.813 1.00 88.12 82 ILE A C 1
ATOM 637 O O . ILE A 1 82 ? 1.587 8.644 8.327 1.00 88.12 82 ILE A O 1
ATOM 641 N N . GLY A 1 83 ? 2.406 6.694 7.547 1.00 89.38 83 GLY A N 1
ATOM 642 C CA . GLY A 1 83 ? 1.187 5.923 7.751 1.00 89.38 83 GLY A CA 1
ATOM 643 C C . GLY A 1 83 ? 0.874 5.661 9.220 1.00 89.38 83 GLY A C 1
ATOM 644 O O . GLY A 1 83 ? 1.757 5.311 10.011 1.00 89.38 83 GLY A O 1
ATOM 645 N N . ALA A 1 84 ? -0.409 5.718 9.553 1.00 92.31 84 ALA A N 1
ATOM 646 C CA . ALA A 1 84 ? -0.953 5.282 10.827 1.00 92.31 84 ALA A CA 1
ATOM 647 C C . ALA A 1 84 ? -2.250 4.485 10.636 1.00 92.31 84 ALA A C 1
ATOM 649 O O . ALA A 1 84 ? -2.911 4.570 9.604 1.00 92.31 84 ALA A O 1
ATOM 650 N N . VAL A 1 85 ? -2.619 3.725 11.661 1.00 94.44 85 VAL A N 1
ATOM 651 C CA . VAL A 1 85 ? -3.903 3.032 11.765 1.00 94.44 85 VAL A CA 1
ATOM 652 C C . VAL A 1 85 ? -4.767 3.720 12.807 1.00 94.44 85 VAL A C 1
ATOM 654 O O . VAL A 1 85 ? -4.295 4.039 13.898 1.00 94.44 85 VAL A O 1
ATOM 657 N N . GLY A 1 86 ? -6.042 3.915 12.487 1.00 94.06 86 GLY A N 1
ATOM 658 C CA . GLY A 1 86 ? -7.093 4.214 13.450 1.00 94.06 86 GLY A CA 1
ATOM 659 C C . GLY A 1 86 ? -8.031 3.020 13.613 1.00 94.06 86 GLY A C 1
ATOM 660 O O . GLY A 1 86 ? -8.321 2.303 12.656 1.00 94.06 86 GLY A O 1
ATOM 661 N N . ALA A 1 87 ? -8.527 2.807 14.828 1.00 94.88 87 ALA A N 1
ATOM 662 C CA . ALA A 1 87 ? -9.510 1.781 15.136 1.00 94.88 87 ALA A CA 1
ATOM 663 C C . ALA A 1 87 ? -10.629 2.346 16.004 1.00 94.88 87 ALA A C 1
ATOM 665 O O . ALA A 1 87 ? -10.401 2.821 17.116 1.00 94.88 87 ALA A O 1
ATOM 666 N N . PHE A 1 88 ? -11.854 2.235 15.503 1.00 93.44 88 PHE A N 1
ATOM 667 C CA . PHE A 1 88 ? -13.069 2.466 16.266 1.00 93.44 88 PHE A CA 1
ATOM 668 C C . PHE A 1 88 ? -13.561 1.132 16.816 1.00 93.44 88 PHE A C 1
ATOM 670 O O . PHE A 1 88 ? -14.064 0.293 16.068 1.00 93.44 88 PHE A O 1
ATOM 677 N N . HIS A 1 89 ? -13.432 0.933 18.121 1.00 92.88 89 HIS A N 1
ATOM 678 C CA . HIS A 1 89 ? -14.013 -0.200 18.820 1.00 92.88 89 HIS A CA 1
ATOM 679 C C . HIS A 1 89 ? -15.450 0.133 19.216 1.00 92.88 89 HIS A C 1
ATOM 681 O O . HIS A 1 89 ? -15.694 0.999 20.056 1.00 92.88 89 HIS A O 1
ATOM 687 N N . ILE A 1 90 ? -16.403 -0.563 18.609 1.00 91.69 90 ILE A N 1
ATOM 688 C CA . ILE A 1 90 ? -17.826 -0.479 18.920 1.00 91.69 90 ILE A CA 1
ATOM 689 C C . ILE A 1 90 ? -18.147 -1.673 19.805 1.00 91.69 90 ILE A C 1
ATOM 691 O O . ILE A 1 90 ? -18.100 -2.805 19.335 1.00 91.69 90 ILE A O 1
ATOM 695 N N . SER A 1 91 ? -18.465 -1.431 21.075 1.00 87.00 91 SER A N 1
ATOM 696 C CA . SER A 1 91 ? -18.812 -2.497 22.010 1.00 87.00 91 SER A CA 1
ATOM 697 C C . SER A 1 91 ? -20.257 -2.385 22.471 1.00 87.00 91 SER A C 1
ATOM 699 O O . SER A 1 91 ? -20.655 -1.404 23.113 1.00 87.00 91 SER A O 1
ATOM 701 N N . ASN A 1 92 ? -21.039 -3.428 22.186 1.00 80.25 92 ASN A N 1
ATOM 702 C CA . ASN A 1 92 ? -22.422 -3.544 22.656 1.00 80.25 92 ASN A CA 1
ATOM 703 C C . ASN A 1 92 ? -22.529 -4.018 24.121 1.00 80.25 92 ASN A C 1
ATOM 705 O O . ASN A 1 92 ? -23.628 -4.042 24.688 1.00 80.25 92 ASN A O 1
ATOM 709 N N . LYS A 1 93 ? -21.398 -4.376 24.749 1.00 70.25 93 LYS A N 1
ATOM 710 C CA . LYS A 1 93 ? -21.331 -4.770 26.157 1.00 70.25 93 LYS A CA 1
ATOM 711 C C . LYS A 1 93 ? -21.647 -3.542 27.011 1.00 70.25 93 LYS A C 1
ATOM 713 O O . LYS A 1 93 ? -20.932 -2.546 26.984 1.00 70.25 93 LYS A O 1
ATOM 718 N N . GLN A 1 94 ? -22.774 -3.604 27.717 1.00 59.66 94 GLN A N 1
ATOM 719 C CA . GLN A 1 94 ? -23.403 -2.476 28.408 1.00 59.66 94 GLN A CA 1
ATOM 720 C C . GLN A 1 94 ? -22.422 -1.763 29.357 1.00 59.66 94 GLN A C 1
ATOM 722 O O . GLN A 1 94 ? -22.112 -2.278 30.425 1.00 59.66 94 GLN A O 1
ATOM 727 N N . PHE A 1 95 ? -21.958 -0.565 28.989 1.00 58.75 95 PHE A N 1
ATOM 728 C CA . PHE A 1 95 ? -21.057 0.241 29.827 1.00 58.75 95 PHE A CA 1
ATOM 729 C C . PHE A 1 95 ? -21.833 1.014 30.912 1.00 58.75 95 PHE A C 1
ATOM 731 O O . PHE A 1 95 ? -21.414 1.107 32.059 1.00 58.75 95 PHE A O 1
ATOM 738 N N . LEU A 1 96 ? -23.024 1.508 30.563 1.00 54.94 96 LEU A N 1
ATOM 739 C CA . LEU A 1 96 ? -24.017 2.129 31.447 1.00 54.94 96 LEU A CA 1
ATOM 740 C C . LEU A 1 96 ? -25.395 1.728 30.918 1.00 54.94 96 LEU A C 1
ATOM 742 O O . LEU A 1 96 ? -25.560 1.724 29.699 1.00 54.94 96 LEU A O 1
ATOM 746 N N . LYS A 1 97 ? -26.357 1.381 31.793 1.00 53.91 97 LYS A N 1
ATOM 747 C CA . LYS A 1 97 ? -27.719 0.901 31.451 1.00 53.91 97 LYS A CA 1
ATOM 748 C C . LYS A 1 97 ? -28.231 1.476 30.114 1.00 53.91 97 LYS A C 1
ATOM 750 O O . LYS A 1 97 ? -28.764 2.582 30.075 1.00 53.91 97 LYS A O 1
ATOM 755 N N . HIS A 1 98 ? -28.070 0.694 29.039 1.00 58.00 98 HIS A N 1
ATOM 756 C CA . HIS A 1 98 ? -28.514 0.957 27.657 1.00 58.00 98 HIS A CA 1
ATOM 757 C C . HIS A 1 98 ? -27.643 1.827 26.723 1.00 58.00 98 HIS A C 1
ATOM 759 O O . HIS A 1 98 ? -28.158 2.257 25.690 1.00 58.00 98 HIS A O 1
ATOM 765 N N . ARG A 1 99 ? -26.347 2.052 26.990 1.00 65.75 99 ARG A N 1
ATOM 766 C CA . ARG A 1 99 ? -25.442 2.746 26.045 1.00 65.75 99 ARG A CA 1
ATOM 767 C C . ARG A 1 99 ? -24.358 1.832 25.471 1.00 65.75 99 ARG A C 1
ATOM 769 O O . ARG A 1 99 ? -23.695 1.113 26.215 1.00 65.75 99 ARG A O 1
ATOM 776 N N . ILE A 1 100 ? -24.193 1.905 24.150 1.00 74.81 100 ILE A N 1
ATOM 777 C CA . ILE A 1 100 ? -23.073 1.325 23.395 1.00 74.81 100 ILE A CA 1
ATOM 778 C C . ILE A 1 100 ? -21.861 2.232 23.591 1.00 74.81 100 ILE A C 1
ATOM 780 O O . ILE A 1 100 ? -21.999 3.455 23.521 1.00 74.81 100 ILE A O 1
ATOM 784 N N . LYS A 1 101 ? -20.690 1.642 23.848 1.00 83.50 101 LYS A N 1
ATOM 785 C CA . LYS A 1 101 ? -19.424 2.377 23.930 1.00 83.50 101 LYS A CA 1
ATOM 786 C C . LYS A 1 101 ? -18.775 2.350 22.551 1.00 83.50 101 LYS A C 1
ATOM 788 O O . LYS A 1 101 ? -18.585 1.272 21.997 1.00 83.50 101 LYS A O 1
ATOM 793 N N . VAL A 1 102 ? -18.422 3.517 22.023 1.00 87.88 102 VAL A N 1
ATOM 794 C CA . VAL A 1 102 ? -17.479 3.614 20.906 1.00 87.88 102 VAL A CA 1
ATOM 795 C C . VAL A 1 102 ? -16.229 4.286 21.425 1.00 87.88 102 VAL A C 1
ATOM 797 O O . VAL A 1 102 ? -16.309 5.384 21.983 1.00 87.88 102 VAL A O 1
ATOM 800 N N . SER A 1 103 ? -15.098 3.620 21.257 1.00 89.38 103 SER A N 1
ATOM 801 C CA . SER A 1 103 ? -13.796 4.207 21.511 1.00 89.38 103 SER A CA 1
ATOM 802 C C . SER A 1 103 ? -12.942 4.234 20.262 1.00 89.38 103 SER A C 1
ATOM 804 O O . SER A 1 103 ? -13.022 3.341 19.428 1.00 89.38 103 SER A O 1
ATOM 806 N N . PHE A 1 104 ? -12.142 5.282 20.133 1.00 90.88 104 PHE A N 1
ATOM 807 C CA . PHE A 1 104 ? -11.166 5.435 19.072 1.00 90.88 104 PHE A CA 1
ATOM 808 C C . PHE A 1 104 ? -9.760 5.315 19.645 1.00 90.88 104 PHE A C 1
ATOM 810 O O . PHE A 1 104 ? -9.449 5.918 20.672 1.00 90.88 104 PHE A O 1
ATOM 817 N N . MET A 1 105 ? -8.928 4.544 18.961 1.00 92.62 105 MET A N 1
ATOM 818 C CA . MET A 1 105 ? -7.501 4.405 19.214 1.00 92.62 105 MET A CA 1
ATOM 819 C C . MET A 1 105 ? -6.767 4.631 17.904 1.00 92.62 105 MET A C 1
ATOM 821 O O . MET A 1 105 ? -7.299 4.297 16.844 1.00 92.62 105 MET A O 1
ATOM 825 N N . ALA A 1 106 ? -5.544 5.142 17.960 1.00 93.94 106 ALA A N 1
ATOM 826 C CA . ALA A 1 106 ? -4.745 5.284 16.760 1.00 93.94 106 ALA A CA 1
ATOM 827 C C . ALA A 1 106 ? -3.254 5.134 17.049 1.00 93.94 106 ALA A C 1
ATOM 829 O O . ALA A 1 106 ? -2.806 5.350 18.175 1.00 93.94 106 ALA A O 1
ATOM 830 N N . ARG A 1 107 ? -2.488 4.717 16.040 1.00 93.19 107 ARG A N 1
ATOM 831 C CA . ARG A 1 107 ? -1.044 4.522 16.170 1.00 93.19 107 ARG A CA 1
ATOM 832 C C . ARG A 1 107 ? -0.342 4.587 14.826 1.00 93.19 107 ARG A C 1
ATOM 834 O O . ARG A 1 107 ? -0.826 4.020 13.851 1.00 93.19 107 ARG A O 1
ATOM 841 N N . TYR A 1 108 ? 0.830 5.213 14.793 1.00 92.94 108 TYR A N 1
ATOM 842 C CA . TYR A 1 108 ? 1.736 5.087 13.656 1.00 92.94 108 TYR A CA 1
ATOM 843 C C . TYR A 1 108 ? 2.172 3.643 13.450 1.00 92.94 108 TYR A C 1
ATOM 845 O O . TYR A 1 108 ? 2.459 2.927 14.414 1.00 92.94 108 TYR A O 1
ATOM 853 N N . TYR A 1 109 ? 2.297 3.233 12.191 1.00 91.88 109 TYR A N 1
ATOM 854 C CA . TYR A 1 109 ? 2.986 1.989 11.888 1.00 91.88 109 TYR A CA 1
ATOM 855 C C . TYR A 1 109 ? 4.472 2.158 12.201 1.00 91.88 109 TYR A C 1
ATOM 857 O O . TYR A 1 109 ? 5.085 3.089 11.674 1.00 91.88 109 TYR A O 1
ATOM 865 N N . PRO A 1 110 ? 5.099 1.249 12.969 1.00 90.06 110 PRO A N 1
ATOM 866 C CA . PRO A 1 110 ? 6.542 1.272 13.188 1.00 90.06 110 PRO A CA 1
ATOM 867 C C . PRO A 1 110 ? 7.349 0.799 11.960 1.00 90.06 110 PRO A C 1
ATOM 869 O O . PRO A 1 110 ? 8.318 0.056 12.093 1.00 90.06 110 PRO A O 1
ATOM 872 N N . ALA A 1 111 ? 6.950 1.254 10.770 1.00 84.94 111 ALA A N 1
ATOM 873 C CA . ALA A 1 111 ? 7.658 1.112 9.506 1.00 84.94 111 ALA A CA 1
ATOM 874 C C . ALA A 1 111 ? 8.949 1.937 9.500 1.00 84.94 111 ALA A C 1
ATOM 876 O O . ALA A 1 111 ? 9.069 2.923 10.233 1.00 84.94 111 ALA A O 1
ATOM 877 N N . LEU A 1 112 ? 9.891 1.565 8.632 1.00 81.38 112 LEU A N 1
ATOM 878 C CA . LEU A 1 112 ? 11.196 2.212 8.538 1.00 81.38 112 LEU A CA 1
ATOM 879 C C . LEU A 1 112 ? 11.100 3.740 8.426 1.00 81.38 112 LEU A C 1
ATOM 881 O O . LEU A 1 112 ? 11.805 4.413 9.179 1.00 81.38 112 LEU A O 1
ATOM 885 N N . PRO A 1 113 ? 10.206 4.328 7.609 1.00 82.56 113 PRO A N 1
ATOM 886 C CA . PRO A 1 113 ? 10.221 5.771 7.483 1.00 82.56 113 PRO A CA 1
ATOM 887 C C . PRO A 1 113 ? 9.620 6.518 8.681 1.00 82.56 113 PRO A C 1
ATOM 889 O O . PRO A 1 113 ? 10.105 7.589 9.047 1.00 82.56 113 PRO A O 1
ATOM 892 N N . TYR A 1 114 ? 8.710 5.882 9.430 1.00 88.19 114 TYR A N 1
ATOM 893 C CA . TYR A 1 114 ? 8.299 6.382 10.746 1.00 88.19 114 TYR A CA 1
ATOM 894 C C . TYR A 1 114 ? 9.460 6.290 11.735 1.00 88.19 114 TYR A C 1
ATOM 896 O O . TYR A 1 114 ? 9.653 7.210 12.517 1.00 88.19 114 TYR A O 1
ATOM 904 N N . LYS A 1 115 ? 10.258 5.214 11.702 1.00 87.31 115 LYS A N 1
ATOM 905 C CA . LYS A 1 115 ? 11.415 5.054 12.594 1.00 87.31 115 LYS A CA 1
ATOM 906 C C . LYS A 1 115 ? 12.513 6.081 12.342 1.00 87.31 115 LYS A C 1
ATOM 908 O O . LYS A 1 115 ? 13.097 6.558 13.308 1.00 87.31 115 LYS A O 1
ATOM 913 N N . ILE A 1 116 ? 12.745 6.471 11.087 1.00 83.50 116 ILE A N 1
ATOM 914 C CA . ILE A 1 116 ? 13.633 7.598 10.759 1.00 83.50 116 ILE A CA 1
ATOM 915 C C . ILE A 1 116 ? 13.104 8.873 11.386 1.00 83.50 116 ILE A C 1
ATOM 917 O O . ILE A 1 116 ? 13.812 9.540 12.131 1.00 83.50 116 ILE A O 1
ATOM 921 N N . TRP A 1 117 ? 11.847 9.193 11.112 1.00 87.44 117 TRP A N 1
ATOM 922 C CA . TRP A 1 117 ? 11.229 10.395 11.640 1.00 87.44 117 TRP A CA 1
ATOM 923 C C . TRP A 1 117 ? 11.210 10.420 13.178 1.00 87.44 117 TRP A C 1
ATOM 925 O O . TRP A 1 117 ? 11.559 11.433 13.774 1.00 87.44 117 TRP A O 1
ATOM 935 N N . GLU A 1 118 ? 10.884 9.297 13.823 1.00 88.56 118 GLU A N 1
ATOM 936 C CA . GLU A 1 118 ? 10.890 9.111 15.279 1.00 88.56 118 GLU A CA 1
ATOM 937 C C . GLU A 1 118 ? 12.290 9.287 15.882 1.00 88.56 118 GLU A C 1
ATOM 939 O O . GLU A 1 118 ? 12.410 9.925 16.922 1.00 88.56 118 GLU A O 1
ATOM 944 N N . PHE A 1 119 ? 13.342 8.778 15.229 1.00 88.25 119 PHE A N 1
ATOM 945 C CA . PHE A 1 119 ? 14.729 8.932 15.684 1.00 88.25 119 PHE A CA 1
ATOM 946 C C . PHE A 1 119 ? 15.177 10.401 15.739 1.00 88.25 119 PHE A C 1
ATOM 948 O O . PHE A 1 119 ? 15.965 10.768 16.604 1.00 88.25 119 PHE A O 1
ATOM 955 N N . TYR A 1 120 ? 14.649 11.243 14.848 1.00 88.31 120 TYR A N 1
ATOM 956 C CA . TYR A 1 120 ? 14.879 12.692 14.836 1.00 88.31 120 TYR A CA 1
ATOM 957 C C . TYR A 1 120 ? 13.733 13.463 15.511 1.00 88.31 120 TYR A C 1
ATOM 959 O O . TYR A 1 120 ? 13.301 14.501 15.011 1.00 88.31 120 TYR A O 1
ATOM 967 N N . ASP A 1 121 ? 13.188 12.933 16.610 1.00 89.75 121 ASP A N 1
ATOM 968 C CA . ASP A 1 121 ? 12.159 13.581 17.437 1.00 89.75 121 ASP A CA 1
ATOM 969 C C . ASP A 1 121 ? 10.926 14.056 16.652 1.00 89.75 121 ASP A C 1
ATOM 971 O O . ASP A 1 121 ? 10.352 15.114 16.922 1.00 89.75 121 ASP A O 1
ATOM 975 N N . ARG A 1 122 ? 10.504 13.274 15.650 1.00 88.94 122 ARG A N 1
ATOM 976 C CA . ARG A 1 122 ? 9.369 13.598 14.775 1.00 88.94 122 ARG A CA 1
ATOM 977 C C . ARG A 1 122 ? 9.551 14.931 14.026 1.00 88.94 122 ARG A C 1
ATOM 979 O O . ARG A 1 122 ? 8.583 15.631 13.723 1.00 88.94 122 ARG A O 1
ATOM 986 N N . ASN A 1 123 ? 10.791 15.266 13.657 1.00 86.31 123 ASN A N 1
ATOM 987 C CA . ASN A 1 123 ? 11.136 16.477 12.915 1.00 86.31 123 ASN A CA 1
ATOM 988 C C . ASN A 1 123 ? 11.570 16.167 11.472 1.00 86.31 123 ASN A C 1
ATOM 990 O O . ASN A 1 123 ? 12.691 15.722 11.219 1.00 86.31 123 ASN A O 1
ATOM 994 N N . MET A 1 124 ? 10.701 16.464 10.500 1.00 84.88 124 MET A N 1
ATOM 995 C CA . MET A 1 124 ? 10.982 16.195 9.082 1.00 84.88 124 MET A CA 1
ATOM 996 C C . MET A 1 124 ? 12.076 17.098 8.494 1.00 84.88 124 MET A C 1
ATOM 998 O O . MET A 1 124 ? 12.785 16.683 7.584 1.00 84.88 124 MET A O 1
ATOM 1002 N N . SER A 1 125 ? 12.305 18.295 9.040 1.00 84.31 125 SER A N 1
ATOM 1003 C CA . SER A 1 125 ? 13.421 19.145 8.603 1.00 84.31 125 SER A CA 1
ATOM 1004 C C . SER A 1 125 ? 14.778 18.544 8.988 1.00 84.31 125 SER A C 1
ATOM 1006 O O . SER A 1 125 ? 15.760 18.732 8.273 1.00 84.31 125 SER A O 1
ATOM 1008 N N . GLN A 1 126 ? 14.834 17.776 10.084 1.00 85.69 126 GLN A N 1
ATOM 1009 C CA . GLN A 1 126 ? 16.035 17.046 10.499 1.00 85.69 126 GLN A CA 1
ATOM 1010 C C . GLN A 1 126 ? 16.142 15.670 9.844 1.00 85.69 126 GLN A C 1
ATOM 1012 O O . GLN A 1 126 ? 17.209 15.324 9.342 1.00 85.69 126 GLN A O 1
ATOM 1017 N N . ALA A 1 127 ? 15.055 14.898 9.806 1.00 83.12 127 ALA A N 1
ATOM 1018 C CA . ALA A 1 127 ? 15.018 13.588 9.157 1.00 83.12 127 ALA A CA 1
ATOM 1019 C C . ALA A 1 127 ? 15.189 13.696 7.632 1.00 83.12 127 ALA A C 1
ATOM 1021 O O . ALA A 1 127 ? 15.861 12.862 7.023 1.00 83.12 127 ALA A O 1
ATOM 1022 N N . SER A 1 128 ? 14.693 14.782 7.029 1.00 84.94 128 SER A N 1
ATOM 1023 C CA . SER A 1 128 ? 14.432 14.916 5.589 1.00 84.94 128 SER A CA 1
ATOM 1024 C C . SER A 1 128 ? 13.471 13.826 5.085 1.00 84.94 128 SER A C 1
ATOM 1026 O O . SER A 1 128 ? 13.017 12.990 5.863 1.00 84.94 128 SER A O 1
ATOM 1028 N N . VAL A 1 129 ? 13.166 13.817 3.787 1.00 78.44 129 VAL A N 1
ATOM 1029 C CA . VAL A 1 129 ? 12.380 12.757 3.134 1.00 78.44 129 VAL A CA 1
ATOM 1030 C C . VAL A 1 129 ? 13.317 11.843 2.342 1.00 78.44 129 VAL A C 1
ATOM 1032 O O . VAL A 1 129 ? 13.657 12.159 1.207 1.00 78.44 129 VAL A O 1
ATOM 1035 N N . PRO A 1 130 ? 13.812 10.743 2.930 1.00 67.12 130 PRO A N 1
ATOM 1036 C CA . PRO A 1 130 ? 14.615 9.751 2.216 1.00 67.12 130 PRO A CA 1
ATOM 1037 C C . PRO A 1 130 ? 13.814 8.549 1.685 1.00 67.12 130 PRO A C 1
ATOM 1039 O O . PRO A 1 130 ? 14.411 7.621 1.148 1.00 67.12 130 PRO A O 1
ATOM 1042 N N . TRP A 1 131 ? 12.493 8.512 1.875 1.00 69.31 131 TRP A N 1
ATOM 1043 C CA . TRP A 1 131 ? 11.589 7.489 1.332 1.00 69.31 131 TRP A CA 1
ATOM 1044 C C . TRP A 1 131 ? 10.569 8.169 0.442 1.00 69.31 131 TRP A C 1
ATOM 1046 O O . TRP A 1 131 ? 10.144 9.271 0.780 1.00 69.31 131 TRP A O 1
ATOM 1056 N N . GLN A 1 132 ? 10.189 7.553 -0.683 1.00 66.25 132 GLN A N 1
ATOM 1057 C CA . GLN A 1 132 ? 9.289 8.268 -1.570 1.00 66.25 132 GLN A CA 1
ATOM 1058 C C . GLN A 1 132 ? 8.619 7.436 -2.663 1.00 66.25 132 GLN A C 1
ATOM 1060 O O . GLN A 1 132 ? 9.298 6.704 -3.384 1.00 66.25 132 GLN A O 1
ATOM 1065 N N . ALA A 1 133 ? 7.301 7.609 -2.805 1.00 66.75 133 ALA A N 1
ATOM 1066 C CA . ALA A 1 133 ? 6.576 7.419 -4.047 1.00 66.75 133 ALA A CA 1
ATOM 1067 C C . ALA A 1 133 ? 6.400 8.736 -4.851 1.00 66.75 133 ALA A C 1
ATOM 1069 O O . ALA A 1 133 ? 7.244 8.973 -5.692 1.00 66.75 133 ALA A O 1
ATOM 1070 N N . TRP A 1 134 ? 5.454 9.652 -4.604 1.00 72.62 134 TRP A N 1
ATOM 1071 C CA . TRP A 1 134 ? 5.242 10.900 -5.397 1.00 72.62 134 TRP A CA 1
ATOM 1072 C C . TRP A 1 134 ? 5.861 12.267 -4.973 1.00 72.62 134 TRP A C 1
ATOM 1074 O O . TRP A 1 134 ? 6.193 13.068 -5.836 1.00 72.62 134 TRP A O 1
ATOM 1084 N N . SER A 1 135 ? 6.010 12.586 -3.691 1.00 76.81 135 SER A N 1
ATOM 1085 C CA . SER A 1 135 ? 6.730 13.761 -3.175 1.00 76.81 135 SER A CA 1
ATOM 1086 C C . SER A 1 135 ? 8.197 13.888 -3.600 1.00 76.81 135 SER A C 1
ATOM 1088 O O . SER A 1 135 ? 8.816 12.947 -4.070 1.00 76.81 135 SER A O 1
ATOM 1090 N N . ASP A 1 136 ? 8.806 15.051 -3.385 1.00 78.69 136 ASP A N 1
ATOM 1091 C CA . ASP A 1 136 ? 10.248 15.210 -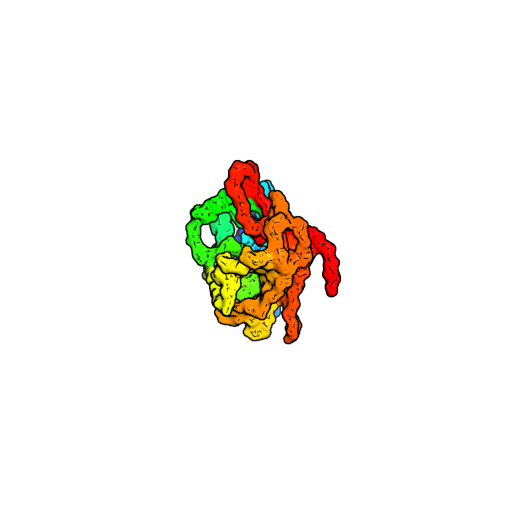3.589 1.00 78.69 136 ASP A CA 1
ATOM 1092 C C . ASP A 1 136 ? 11.049 14.523 -2.472 1.00 78.69 136 ASP A C 1
ATOM 1094 O O . ASP A 1 136 ? 10.708 14.651 -1.293 1.00 78.69 136 ASP A O 1
ATOM 1098 N N . TYR A 1 137 ? 12.151 13.852 -2.815 1.00 74.94 137 TYR A N 1
ATOM 1099 C CA . TYR A 1 137 ? 13.025 13.191 -1.840 1.00 74.94 137 TYR A CA 1
ATOM 1100 C C . TYR A 1 137 ? 14.457 13.668 -1.886 1.00 74.94 137 TYR A C 1
ATOM 1102 O O . TYR A 1 137 ? 14.980 14.045 -2.928 1.00 74.94 137 TYR A O 1
ATOM 1110 N N . ASN A 1 138 ? 15.108 13.585 -0.732 1.00 77.81 138 ASN A N 1
ATOM 1111 C CA . ASN A 1 138 ? 16.512 13.883 -0.554 1.00 77.81 138 ASN A CA 1
ATOM 1112 C C . ASN A 1 138 ? 17.341 12.587 -0.571 1.00 77.81 138 ASN A C 1
ATOM 1114 O O . ASN A 1 138 ? 17.294 11.772 0.353 1.00 77.81 138 ASN A O 1
ATOM 1118 N N . ARG A 1 139 ? 18.152 12.426 -1.614 1.00 71.62 139 ARG A N 1
ATOM 1119 C CA . ARG A 1 139 ? 19.022 11.268 -1.826 1.00 71.62 139 ARG A CA 1
ATOM 1120 C C . ARG A 1 139 ? 20.159 11.173 -0.825 1.00 71.62 139 ARG A C 1
ATOM 1122 O O . ARG A 1 139 ? 20.464 10.075 -0.366 1.00 71.62 139 ARG A O 1
ATOM 1129 N N . THR A 1 140 ? 20.766 12.289 -0.432 1.00 71.44 140 THR A N 1
ATOM 1130 C CA . THR A 1 140 ? 21.831 12.263 0.583 1.00 71.44 140 THR A CA 1
ATOM 1131 C C . THR A 1 140 ? 21.286 11.964 1.973 1.00 71.44 140 THR A C 1
ATOM 1133 O O . THR A 1 140 ? 21.995 11.398 2.806 1.00 71.44 140 THR A O 1
ATOM 1136 N N . ALA A 1 141 ? 19.992 12.202 2.205 1.00 72.31 141 ALA A N 1
ATOM 1137 C CA . ALA A 1 141 ? 19.316 11.742 3.409 1.00 72.31 141 ALA A CA 1
ATOM 1138 C C . ALA A 1 141 ? 19.099 10.217 3.457 1.00 72.31 141 ALA A C 1
ATOM 1140 O O . ALA A 1 141 ? 18.852 9.698 4.545 1.00 72.31 141 ALA A O 1
ATOM 1141 N N . MET A 1 142 ? 19.246 9.468 2.353 1.00 67.50 142 MET A N 1
ATOM 1142 C CA . MET A 1 142 ? 19.174 7.996 2.390 1.00 67.50 142 MET A CA 1
ATOM 1143 C C . MET A 1 142 ? 20.248 7.387 3.297 1.00 67.50 142 MET A C 1
ATOM 1145 O O . MET A 1 142 ? 19.997 6.373 3.940 1.00 67.50 142 MET A O 1
ATOM 1149 N N . ALA A 1 143 ? 21.411 8.033 3.445 1.00 69.25 143 ALA A N 1
ATOM 1150 C CA . ALA A 1 143 ? 22.441 7.601 4.392 1.00 69.25 143 ALA A CA 1
ATOM 1151 C C . ALA A 1 143 ? 21.942 7.573 5.850 1.00 69.25 143 ALA A C 1
ATOM 1153 O O . ALA A 1 143 ? 22.482 6.833 6.670 1.00 69.25 143 ALA A O 1
ATOM 1154 N N . LYS A 1 144 ? 20.887 8.331 6.183 1.00 73.12 144 LYS A N 1
ATOM 1155 C CA . LYS A 1 144 ? 20.259 8.301 7.512 1.00 73.12 144 LYS A CA 1
ATOM 1156 C C . LYS A 1 144 ? 19.542 6.979 7.782 1.00 73.12 144 LYS A C 1
ATOM 1158 O O . LYS A 1 144 ? 19.478 6.570 8.933 1.00 73.12 144 LYS A O 1
ATOM 1163 N N . TRP A 1 145 ? 19.073 6.269 6.749 1.00 71.12 145 TRP A N 1
ATOM 1164 C CA . TRP A 1 145 ? 18.506 4.924 6.917 1.00 71.12 145 TRP A CA 1
ATOM 1165 C C . TRP A 1 145 ? 19.522 3.966 7.535 1.00 71.12 145 TRP A C 1
ATOM 1167 O O . TRP A 1 145 ? 19.175 3.182 8.409 1.00 71.12 145 TRP A O 1
ATOM 1177 N N . ALA A 1 146 ? 20.782 4.061 7.103 1.00 69.00 146 ALA A N 1
ATOM 1178 C CA . ALA A 1 146 ? 21.859 3.201 7.581 1.00 69.00 146 ALA A CA 1
ATOM 1179 C C . ALA A 1 146 ? 22.290 3.509 9.027 1.00 69.00 146 ALA A C 1
ATOM 1181 O O . ALA A 1 146 ? 22.972 2.696 9.643 1.00 69.00 146 ALA A O 1
ATOM 1182 N N . GLN A 1 147 ? 21.914 4.673 9.570 1.00 74.00 147 GLN A N 1
ATOM 1183 C CA . GLN A 1 147 ? 22.237 5.074 10.945 1.00 74.00 147 GLN A CA 1
ATOM 1184 C C . GLN A 1 147 ? 21.230 4.535 11.967 1.00 74.00 147 GLN A C 1
ATOM 1186 O O . GLN A 1 147 ? 21.504 4.544 13.167 1.00 74.00 147 GLN A O 1
ATOM 1191 N N . ILE A 1 148 ? 20.065 4.077 11.510 1.00 71.62 148 ILE A N 1
ATOM 1192 C CA . ILE A 1 148 ? 19.008 3.584 12.388 1.00 71.62 148 ILE A CA 1
ATOM 1193 C C . ILE A 1 148 ? 19.263 2.111 12.676 1.00 71.62 148 ILE A C 1
ATOM 1195 O O . ILE A 1 148 ? 19.559 1.359 11.744 1.00 71.62 148 ILE A O 1
ATOM 1199 N N . PRO A 1 149 ? 19.125 1.674 13.941 1.00 76.00 149 PRO A N 1
ATOM 1200 C CA . PRO A 1 149 ? 19.233 0.266 14.275 1.00 76.00 149 PRO A CA 1
ATOM 1201 C C . PRO A 1 149 ? 18.324 -0.577 13.370 1.00 76.00 149 PRO A C 1
ATOM 1203 O O . PRO A 1 149 ? 17.140 -0.246 13.231 1.00 76.00 149 PRO A O 1
ATOM 1206 N N . PRO A 1 150 ? 18.848 -1.651 12.754 1.00 67.69 150 PRO A N 1
ATOM 1207 C CA . PRO A 1 150 ? 18.041 -2.508 11.905 1.00 67.69 150 PRO A CA 1
ATOM 1208 C C . PRO A 1 150 ? 16.854 -3.045 12.706 1.00 67.69 150 PRO A C 1
ATOM 1210 O O . PRO A 1 150 ? 16.993 -3.505 13.841 1.00 67.69 150 PRO A O 1
ATOM 1213 N N . ASN A 1 151 ? 15.670 -2.942 12.111 1.00 70.75 151 ASN A N 1
ATOM 1214 C CA . ASN A 1 151 ? 14.455 -3.538 12.635 1.00 70.75 151 ASN A CA 1
ATOM 1215 C C . ASN A 1 151 ? 13.924 -4.500 11.581 1.00 70.75 151 ASN A C 1
ATOM 1217 O O . ASN A 1 151 ? 13.194 -4.095 10.678 1.00 70.75 151 ASN A O 1
ATOM 1221 N N . ASP A 1 152 ? 14.264 -5.776 11.736 1.00 70.75 152 ASP A N 1
ATOM 1222 C CA . ASP A 1 152 ? 13.863 -6.854 10.824 1.00 70.75 152 ASP A CA 1
ATOM 1223 C C . ASP A 1 152 ? 12.339 -7.069 10.789 1.00 70.75 152 ASP A C 1
ATOM 1225 O O . ASP A 1 152 ? 11.821 -7.844 9.988 1.00 70.75 152 ASP A O 1
ATOM 1229 N N . HIS A 1 153 ? 11.594 -6.383 11.660 1.00 72.12 153 HIS A N 1
ATOM 1230 C CA . HIS A 1 153 ? 10.138 -6.383 11.697 1.00 72.12 153 HIS A CA 1
ATOM 1231 C C . HIS A 1 153 ? 9.515 -5.091 11.158 1.00 72.12 153 HIS A C 1
ATOM 1233 O O . HIS A 1 153 ? 8.290 -4.996 11.136 1.00 72.12 153 HIS A O 1
ATOM 1239 N N . ALA A 1 154 ? 10.297 -4.089 10.748 1.00 76.25 154 ALA A N 1
ATOM 1240 C CA . ALA A 1 154 ? 9.768 -2.874 10.139 1.00 76.25 154 ALA A CA 1
ATOM 1241 C C . ALA A 1 154 ? 9.689 -3.040 8.616 1.00 76.25 154 ALA A C 1
ATOM 1243 O O . ALA A 1 154 ? 10.712 -3.301 7.982 1.00 76.25 154 ALA A O 1
ATOM 1244 N N . PRO A 1 155 ? 8.518 -2.839 7.988 1.00 77.12 155 PRO A N 1
ATOM 1245 C CA . PRO A 1 155 ? 8.470 -2.742 6.541 1.00 77.12 155 PRO A CA 1
ATOM 1246 C C . PRO A 1 155 ? 9.286 -1.534 6.089 1.00 77.12 155 PRO A C 1
ATOM 1248 O O . PRO A 1 155 ? 9.263 -0.472 6.719 1.00 77.12 155 PRO A O 1
ATOM 1251 N N . ARG A 1 156 ? 9.977 -1.693 4.956 1.00 73.00 156 ARG A N 1
ATOM 1252 C CA . ARG A 1 156 ? 10.678 -0.595 4.274 1.00 73.00 156 ARG A CA 1
ATOM 1253 C C . ARG A 1 156 ? 9.718 0.549 3.912 1.00 73.00 156 ARG A C 1
ATOM 1255 O O . ARG A 1 156 ? 10.131 1.701 3.836 1.00 73.00 156 ARG A O 1
ATOM 1262 N N . PHE A 1 157 ? 8.441 0.210 3.740 1.00 75.19 157 PHE A N 1
ATOM 1263 C CA . PHE A 1 157 ? 7.354 1.077 3.305 1.00 75.19 157 PHE A CA 1
ATOM 1264 C C . PHE A 1 157 ? 6.316 1.338 4.374 1.00 75.19 157 PHE A C 1
ATOM 1266 O O . PHE A 1 157 ? 6.075 0.495 5.234 1.00 75.19 157 PHE A O 1
ATOM 1273 N N . HIS A 1 158 ? 5.633 2.474 4.258 1.00 81.88 158 HIS A N 1
ATOM 1274 C CA . HIS A 1 158 ? 4.411 2.708 5.010 1.00 81.88 158 HIS A CA 1
ATOM 1275 C C . HIS A 1 158 ? 3.257 1.879 4.432 1.00 81.88 158 HIS A C 1
ATOM 1277 O O . HIS A 1 158 ? 2.936 2.036 3.256 1.00 81.88 158 HIS A O 1
ATOM 1283 N N . PRO A 1 159 ? 2.597 1.029 5.235 1.00 86.38 159 PRO A N 1
ATOM 1284 C CA . PRO A 1 159 ? 1.406 0.304 4.813 1.00 86.38 159 PRO A CA 1
ATOM 1285 C C . PRO A 1 159 ? 0.156 1.173 5.036 1.00 86.38 159 PRO A C 1
ATOM 1287 O O . PRO A 1 159 ? -0.663 0.886 5.907 1.00 86.38 159 PRO A O 1
ATOM 1290 N N . ASN A 1 160 ? 0.063 2.291 4.314 1.00 85.56 160 ASN A N 1
ATOM 1291 C CA . ASN A 1 160 ? -0.882 3.390 4.558 1.00 85.56 160 ASN A CA 1
ATOM 1292 C C . ASN A 1 160 ? -2.098 3.415 3.614 1.00 85.56 160 ASN A C 1
ATOM 1294 O O . ASN A 1 160 ? -2.828 4.404 3.624 1.00 85.56 160 ASN A O 1
ATOM 1298 N N . LEU A 1 161 ? -2.317 2.371 2.806 1.00 88.38 161 LEU A N 1
ATOM 1299 C CA . LEU A 1 161 ? -3.309 2.415 1.725 1.00 88.38 161 LEU A CA 1
ATOM 1300 C C . LEU A 1 161 ? -4.570 1.595 2.011 1.00 88.38 161 LEU A C 1
ATOM 1302 O O . LEU A 1 161 ? -5.664 2.147 1.957 1.00 88.38 161 LEU A O 1
ATOM 1306 N N . ASP A 1 162 ? -4.444 0.315 2.378 1.00 92.69 162 ASP A N 1
ATOM 1307 C CA . ASP A 1 162 ? -5.612 -0.512 2.729 1.00 92.69 162 ASP A CA 1
ATOM 1308 C C . ASP A 1 162 ? -5.257 -1.662 3.685 1.00 92.69 162 ASP A C 1
ATOM 1310 O O . ASP A 1 162 ? -4.104 -1.809 4.112 1.00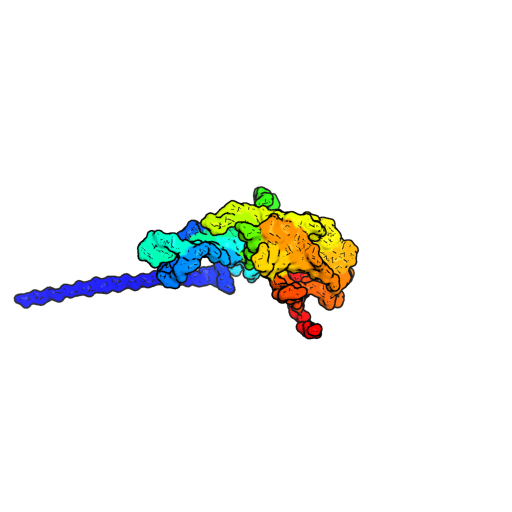 92.69 162 ASP A O 1
ATOM 1314 N N . PHE A 1 163 ? -6.262 -2.458 4.045 1.00 94.19 163 PHE A N 1
ATOM 1315 C CA . PHE A 1 163 ? -6.154 -3.658 4.856 1.00 94.19 163 PHE A CA 1
ATOM 1316 C C . PHE A 1 163 ? -6.642 -4.890 4.103 1.00 94.19 163 PHE A C 1
ATOM 1318 O O . PHE A 1 163 ? -7.775 -4.936 3.640 1.00 94.19 163 PHE A O 1
ATOM 1325 N N . TRP A 1 164 ? -5.848 -5.954 4.127 1.00 93.56 164 TRP A N 1
ATOM 1326 C CA . TRP A 1 164 ? -6.259 -7.271 3.660 1.00 93.56 164 TRP A CA 1
ATOM 1327 C C . TRP A 1 164 ? -6.653 -8.161 4.823 1.00 93.56 164 TRP A C 1
ATOM 1329 O O . TRP A 1 164 ? -6.008 -8.184 5.880 1.00 93.56 164 TRP A O 1
ATOM 1339 N N . LYS A 1 165 ? -7.685 -8.973 4.608 1.00 93.50 165 LYS A N 1
ATOM 1340 C CA . LYS A 1 165 ? -8.062 -10.029 5.544 1.00 93.50 165 LYS A CA 1
ATOM 1341 C C . LYS A 1 165 ? -7.513 -11.369 5.072 1.00 93.50 165 LYS A C 1
ATOM 1343 O O . LYS A 1 165 ? -8.072 -11.996 4.181 1.00 93.50 165 LYS A O 1
ATOM 1348 N N . VAL A 1 166 ? -6.470 -11.856 5.741 1.00 94.38 166 VAL A N 1
ATOM 1349 C CA . VAL A 1 166 ? -5.874 -13.172 5.464 1.00 94.38 166 VAL A CA 1
ATOM 1350 C C . VAL A 1 166 ? -6.200 -14.117 6.618 1.00 94.38 166 VAL A C 1
ATOM 1352 O O . VAL A 1 166 ? -5.643 -14.029 7.719 1.00 94.38 166 VAL A O 1
ATOM 1355 N N . GLY A 1 167 ? -7.177 -14.996 6.393 1.00 92.88 167 GLY A N 1
ATOM 1356 C CA . GLY A 1 167 ? -7.712 -15.882 7.425 1.00 92.88 167 GLY A CA 1
ATOM 1357 C C . GLY A 1 167 ? -8.302 -15.097 8.604 1.00 92.88 167 GLY A C 1
ATOM 1358 O O . GLY A 1 167 ? -9.321 -14.418 8.477 1.00 92.88 167 GLY A O 1
ATOM 1359 N N . LYS A 1 168 ? -7.666 -15.204 9.778 1.00 92.81 168 LYS A N 1
ATOM 1360 C CA . LYS A 1 168 ? -8.062 -14.487 11.011 1.00 92.81 168 LYS A CA 1
ATOM 1361 C C . LYS A 1 168 ? -7.256 -13.208 11.264 1.00 92.81 168 LYS A C 1
ATOM 1363 O O . LYS A 1 168 ? -7.403 -12.608 12.325 1.00 92.81 168 LYS A O 1
ATOM 1368 N N . ARG A 1 169 ? -6.361 -12.833 10.351 1.00 93.75 169 ARG A N 1
ATOM 1369 C CA . ARG A 1 169 ? -5.429 -11.716 10.520 1.00 93.75 169 ARG A CA 1
ATOM 1370 C C . ARG A 1 169 ? -5.869 -10.542 9.653 1.00 93.75 169 ARG A C 1
ATOM 1372 O O . ARG A 1 169 ? -6.363 -10.742 8.545 1.00 93.75 169 ARG A O 1
ATOM 1379 N N . VAL A 1 170 ? -5.660 -9.338 10.173 1.00 94.81 170 VAL A N 1
ATOM 1380 C CA . VAL A 1 170 ? -5.729 -8.093 9.407 1.00 94.81 170 VAL A CA 1
ATOM 1381 C C . VAL A 1 170 ? -4.306 -7.689 9.071 1.00 94.81 170 VAL A C 1
ATOM 1383 O O . VAL A 1 170 ? -3.436 -7.708 9.944 1.00 94.81 170 VAL A O 1
ATOM 1386 N N . ILE A 1 171 ? -4.084 -7.368 7.806 1.00 93.75 171 ILE A N 1
ATOM 1387 C CA . ILE A 1 171 ? -2.780 -7.075 7.237 1.00 93.75 171 ILE A CA 1
ATOM 1388 C C . ILE A 1 171 ? -2.853 -5.692 6.607 1.00 93.75 171 ILE A C 1
ATOM 1390 O O . ILE A 1 171 ? -3.572 -5.510 5.636 1.00 93.75 171 ILE A O 1
ATOM 1394 N N . ALA A 1 172 ? -2.125 -4.717 7.138 1.00 93.31 172 ALA A N 1
ATOM 1395 C CA . ALA A 1 172 ? -1.972 -3.432 6.472 1.00 93.31 172 ALA A CA 1
ATOM 1396 C C . ALA A 1 172 ? -1.050 -3.587 5.251 1.00 93.31 172 ALA A C 1
ATOM 1398 O O . ALA A 1 172 ? -0.032 -4.291 5.312 1.00 93.31 172 ALA A O 1
ATOM 1399 N N . GLY A 1 173 ? -1.413 -2.934 4.150 1.00 89.62 173 GLY A N 1
ATOM 1400 C CA . GLY A 1 173 ? -0.709 -3.024 2.876 1.00 89.62 173 GLY A CA 1
ATOM 1401 C C . GLY A 1 173 ? -0.438 -1.670 2.223 1.00 89.62 173 GLY A C 1
ATOM 1402 O O . GLY A 1 173 ? -0.934 -0.621 2.638 1.00 89.62 173 GLY A O 1
ATOM 1403 N N . THR A 1 174 ? 0.387 -1.731 1.185 1.00 85.56 174 THR A N 1
ATOM 1404 C CA . THR A 1 174 ? 0.711 -0.651 0.248 1.00 85.56 174 THR A CA 1
ATOM 1405 C C . THR A 1 174 ? 0.838 -1.258 -1.156 1.00 85.56 174 THR A C 1
ATOM 1407 O O . THR A 1 174 ? 0.659 -2.460 -1.322 1.00 85.56 174 THR A O 1
ATOM 1410 N N . GLU A 1 175 ? 1.178 -0.473 -2.169 1.00 84.81 175 GLU A N 1
ATOM 1411 C CA . GLU A 1 175 ? 1.334 -0.953 -3.551 1.00 84.81 175 GLU A CA 1
ATOM 1412 C C . GLU A 1 175 ? 2.733 -1.500 -3.866 1.00 84.81 175 GLU A C 1
ATOM 1414 O O . GLU A 1 175 ? 3.029 -1.823 -5.015 1.00 84.81 175 GLU A O 1
ATOM 1419 N N . ALA A 1 176 ? 3.591 -1.633 -2.848 1.00 78.25 176 ALA A N 1
ATOM 1420 C CA . ALA A 1 176 ? 4.929 -2.210 -2.952 1.00 78.25 176 ALA A CA 1
ATOM 1421 C C . ALA A 1 176 ? 4.877 -3.760 -2.945 1.00 78.25 176 ALA A C 1
ATOM 1423 O O . ALA A 1 176 ? 4.691 -4.360 -1.877 1.00 78.25 176 ALA A O 1
ATOM 1424 N N . PRO A 1 177 ? 5.110 -4.443 -4.085 1.00 72.56 177 PRO A N 1
ATOM 1425 C CA . PRO A 1 177 ? 4.833 -5.880 -4.250 1.00 72.56 177 PRO A CA 1
ATOM 1426 C C . PRO A 1 177 ? 5.597 -6.828 -3.328 1.00 72.56 177 PRO A C 1
ATOM 1428 O O . PRO A 1 177 ? 5.074 -7.861 -2.897 1.00 72.56 177 PRO A O 1
ATOM 1431 N N . SER A 1 178 ? 6.843 -6.468 -3.031 1.00 64.19 178 SER A N 1
ATOM 1432 C CA . SER A 1 178 ? 7.763 -7.245 -2.201 1.00 64.19 178 SER A CA 1
ATOM 1433 C C . SER A 1 178 ? 7.512 -7.082 -0.698 1.00 64.19 178 SER A C 1
ATOM 1435 O O . SER A 1 178 ? 8.130 -7.791 0.092 1.00 64.19 178 SER A O 1
ATOM 1437 N N . TRP A 1 179 ? 6.607 -6.182 -0.286 1.00 65.06 179 TRP A N 1
ATOM 1438 C CA . TRP A 1 179 ? 6.483 -5.757 1.115 1.00 65.06 179 TRP A CA 1
ATOM 1439 C C . TRP A 1 179 ? 5.053 -5.649 1.648 1.00 65.06 179 TRP A C 1
ATOM 1441 O O . TRP A 1 179 ? 4.869 -5.203 2.783 1.00 65.06 179 TRP A O 1
ATOM 1451 N N . VAL A 1 180 ? 4.031 -6.055 0.888 1.00 69.56 180 VAL A N 1
ATOM 1452 C CA . VAL A 1 180 ? 2.689 -6.176 1.473 1.00 69.56 180 VAL A CA 1
ATOM 1453 C C . VAL A 1 180 ? 2.725 -7.208 2.584 1.00 69.56 180 VAL A C 1
ATOM 1455 O O . VAL A 1 180 ? 3.300 -8.279 2.412 1.00 69.56 180 VAL A O 1
ATOM 1458 N N . GLY A 1 181 ? 2.134 -6.875 3.734 1.00 77.75 181 GLY A N 1
ATOM 1459 C CA . GLY A 1 181 ? 2.173 -7.783 4.865 1.00 77.75 181 GLY A CA 1
ATOM 1460 C C . GLY A 1 181 ? 2.496 -7.141 6.201 1.00 77.75 181 GLY A C 1
ATOM 1461 O O . GLY A 1 181 ? 3.460 -7.577 6.810 1.00 77.75 181 GLY A O 1
ATOM 1462 N N . TYR A 1 182 ? 1.758 -6.153 6.713 1.00 90.50 182 TYR A N 1
ATOM 1463 C CA . TYR A 1 182 ? 2.000 -5.685 8.085 1.00 90.50 182 TYR A CA 1
ATOM 1464 C C . TYR A 1 182 ? 0.860 -6.027 9.037 1.00 90.50 182 TYR A C 1
ATOM 1466 O O . TYR A 1 182 ? -0.182 -5.380 9.059 1.00 90.50 182 TYR A O 1
ATOM 1474 N N . GLY A 1 183 ? 1.045 -7.097 9.812 1.00 93.19 183 GLY A N 1
ATOM 1475 C CA . GLY A 1 183 ? 0.054 -7.577 10.770 1.00 93.19 183 GLY A CA 1
ATOM 1476 C C . GLY A 1 183 ? 0.189 -6.896 12.130 1.00 93.19 183 GLY A C 1
ATOM 1477 O O . GLY A 1 183 ? 1.296 -6.591 12.565 1.00 93.19 183 GLY A O 1
ATOM 1478 N N . PHE A 1 184 ? -0.935 -6.708 12.819 1.00 94.38 184 PHE A N 1
ATOM 1479 C CA . PHE A 1 184 ? -1.007 -6.104 14.154 1.00 94.38 184 PHE A CA 1
ATOM 1480 C C . PHE A 1 184 ? -2.222 -6.630 14.933 1.00 94.38 184 PHE A C 1
ATOM 1482 O O . PHE A 1 184 ? -3.139 -7.215 14.348 1.00 94.38 184 PHE A O 1
ATOM 1489 N N . ASP A 1 185 ? -2.240 -6.449 16.257 1.00 94.56 185 ASP A N 1
ATOM 1490 C CA . ASP A 1 185 ? -3.435 -6.728 17.062 1.00 94.56 185 ASP A CA 1
ATOM 1491 C C . ASP A 1 185 ? -4.385 -5.528 16.999 1.00 94.56 185 ASP A C 1
ATOM 1493 O O . ASP A 1 185 ? -4.099 -4.446 17.504 1.00 94.56 185 ASP A O 1
ATOM 1497 N N . VAL A 1 186 ? -5.545 -5.727 16.377 1.00 94.38 186 VAL A N 1
ATOM 1498 C CA . VAL A 1 186 ? -6.582 -4.700 16.201 1.00 94.38 186 VAL A CA 1
ATOM 1499 C C . VAL A 1 186 ? -7.117 -4.158 17.534 1.00 94.38 186 VAL A C 1
ATOM 1501 O O . VAL A 1 186 ? -7.564 -3.015 17.604 1.00 94.38 186 VAL A O 1
ATOM 1504 N N . ARG A 1 187 ? -7.076 -4.954 18.606 1.00 91.38 187 ARG A N 1
ATOM 1505 C CA . ARG A 1 187 ? -7.665 -4.586 19.903 1.00 91.38 187 ARG A CA 1
ATOM 1506 C C . ARG A 1 187 ? -6.809 -3.590 20.670 1.00 91.38 187 ARG A C 1
ATOM 1508 O O . ARG A 1 187 ? -7.341 -2.831 21.473 1.00 91.38 187 ARG A O 1
ATOM 1515 N N . THR A 1 188 ? -5.503 -3.644 20.453 1.00 92.44 188 THR A N 1
ATOM 1516 C CA . THR A 1 188 ? -4.488 -2.880 21.186 1.00 92.44 188 THR A CA 1
ATOM 1517 C C . THR A 1 188 ? -3.698 -1.938 20.277 1.00 92.44 188 THR A C 1
ATOM 1519 O O . THR A 1 188 ? -3.008 -1.054 20.782 1.00 92.44 188 THR A O 1
ATOM 1522 N N . LEU A 1 189 ? -3.806 -2.105 18.953 1.00 93.44 189 LEU A N 1
ATOM 1523 C CA . LEU A 1 189 ? -2.960 -1.472 17.940 1.00 93.44 189 LEU A CA 1
ATOM 1524 C C . LEU A 1 189 ? -1.476 -1.635 18.283 1.00 93.44 189 LEU A C 1
ATOM 1526 O O . LEU A 1 189 ? -0.714 -0.675 18.345 1.00 93.44 189 LEU A O 1
ATOM 1530 N N . ASP A 1 190 ? -1.058 -2.860 18.583 1.00 91.56 190 ASP A N 1
ATOM 1531 C CA . ASP A 1 190 ? 0.326 -3.191 18.908 1.00 91.56 190 ASP A CA 1
ATOM 1532 C C . ASP A 1 190 ? 0.782 -4.476 18.205 1.00 91.56 190 ASP A C 1
ATOM 1534 O O . ASP A 1 190 ? 0.125 -4.976 17.289 1.00 91.56 190 ASP A O 1
ATOM 1538 N N . SER A 1 191 ? 1.937 -5.001 18.629 1.00 91.38 191 SER A N 1
ATOM 1539 C CA . SER A 1 191 ? 2.469 -6.281 18.145 1.00 91.38 191 SER A CA 1
ATOM 1540 C C . SER A 1 191 ? 2.668 -6.313 16.626 1.00 91.38 191 SER A C 1
ATOM 1542 O O . SER A 1 191 ? 2.471 -7.340 15.972 1.00 91.38 191 SER A O 1
ATOM 1544 N N . PHE A 1 192 ? 3.044 -5.158 16.077 1.00 91.75 192 PHE A N 1
ATOM 1545 C CA . PHE A 1 192 ? 3.277 -4.969 14.659 1.00 91.75 192 PHE A CA 1
ATOM 1546 C C . PHE A 1 192 ? 4.414 -5.859 14.156 1.00 91.75 192 PHE A C 1
ATOM 1548 O O . PHE A 1 192 ? 5.504 -5.868 14.733 1.00 91.75 192 PHE A O 1
ATOM 1555 N N . LYS A 1 193 ? 4.166 -6.595 13.073 1.00 90.75 193 LYS A N 1
ATOM 1556 C CA . LYS A 1 193 ? 5.135 -7.528 12.494 1.00 90.75 193 LYS A CA 1
ATOM 1557 C C . LYS A 1 193 ? 4.926 -7.715 11.003 1.00 90.75 193 LYS A C 1
ATOM 1559 O O . LYS A 1 193 ? 3.790 -7.710 10.521 1.00 90.75 193 LYS A O 1
ATOM 1564 N N . LEU A 1 194 ? 6.029 -7.956 10.301 1.00 88.44 194 LEU A N 1
ATOM 1565 C CA . LEU A 1 194 ? 5.975 -8.432 8.929 1.00 88.44 194 LEU A CA 1
ATOM 1566 C C . LEU A 1 194 ? 5.212 -9.761 8.871 1.00 88.44 194 LEU A C 1
ATOM 1568 O O . LEU A 1 194 ? 5.375 -10.661 9.698 1.00 88.44 194 LEU A O 1
ATOM 1572 N N . PHE A 1 195 ? 4.322 -9.843 7.900 1.00 89.56 195 PHE A N 1
ATOM 1573 C CA . PHE A 1 195 ? 3.568 -11.011 7.523 1.00 89.56 195 PHE A CA 1
ATOM 1574 C C . PHE A 1 195 ? 4.232 -11.573 6.278 1.00 89.56 195 PHE A C 1
ATOM 1576 O O . PHE A 1 195 ? 4.211 -10.960 5.216 1.00 89.56 195 PHE A O 1
ATOM 1583 N N . HIS A 1 196 ? 4.823 -12.748 6.429 1.00 87.56 196 HIS A N 1
ATOM 1584 C CA . HIS A 1 196 ? 5.473 -13.441 5.332 1.00 87.56 196 HIS A CA 1
ATOM 1585 C C . HIS A 1 196 ? 4.447 -14.332 4.635 1.00 87.56 196 HIS A C 1
ATOM 1587 O O . HIS A 1 196 ? 3.891 -15.243 5.254 1.00 87.56 196 HIS A O 1
ATOM 1593 N N . PHE A 1 197 ? 4.179 -14.037 3.364 1.00 89.38 197 PHE A N 1
ATOM 1594 C CA . PHE A 1 197 ? 3.412 -14.922 2.497 1.00 89.38 197 PHE A CA 1
ATOM 1595 C C . PHE A 1 197 ? 4.220 -16.185 2.180 1.00 89.38 197 PHE A C 1
ATOM 1597 O O . PHE A 1 197 ? 5.451 -16.163 2.155 1.00 89.38 197 PHE A O 1
ATOM 1604 N N . ILE A 1 198 ? 3.515 -17.292 1.954 1.00 91.44 198 ILE A N 1
ATOM 1605 C CA . ILE A 1 198 ? 4.107 -18.535 1.455 1.00 91.44 198 ILE A CA 1
ATOM 1606 C C . ILE A 1 198 ? 3.969 -18.510 -0.067 1.00 91.44 198 ILE A C 1
ATOM 1608 O O . ILE A 1 198 ? 2.851 -18.559 -0.570 1.00 91.44 198 ILE A O 1
ATOM 1612 N N . GLU A 1 199 ? 5.075 -18.411 -0.797 1.00 89.94 199 GLU A N 1
ATOM 1613 C CA . GLU A 1 199 ? 5.055 -18.346 -2.264 1.00 89.94 199 GLU A CA 1
ATOM 1614 C C . GLU A 1 199 ? 4.995 -19.746 -2.890 1.00 89.94 199 GLU A C 1
ATOM 1616 O O . GLU A 1 199 ? 5.796 -20.612 -2.549 1.00 89.94 199 GLU A O 1
ATOM 1621 N N . ASP A 1 200 ? 4.070 -19.962 -3.830 1.00 86.06 200 ASP A N 1
ATOM 1622 C CA . ASP A 1 200 ? 3.861 -21.265 -4.497 1.00 86.06 200 ASP A CA 1
ATOM 1623 C C . ASP A 1 200 ? 4.393 -21.314 -5.948 1.00 86.06 200 ASP A C 1
ATOM 1625 O O . ASP A 1 200 ? 4.326 -22.336 -6.624 1.00 86.06 200 ASP A O 1
ATOM 1629 N N . ASN A 1 201 ? 4.930 -20.200 -6.455 1.00 82.75 201 ASN A N 1
ATOM 1630 C CA . ASN A 1 201 ? 5.613 -20.117 -7.755 1.00 82.75 201 ASN A CA 1
ATOM 1631 C C . ASN A 1 201 ? 6.636 -18.968 -7.849 1.00 82.75 201 ASN A C 1
ATOM 1633 O O . ASN A 1 201 ? 6.961 -18.517 -8.942 1.00 82.75 201 ASN A O 1
ATOM 1637 N N . ASP A 1 202 ? 7.120 -18.517 -6.688 1.00 73.56 202 ASP A N 1
ATOM 1638 C CA . ASP A 1 202 ? 8.298 -17.663 -6.463 1.00 73.56 202 ASP A CA 1
ATOM 1639 C C . ASP A 1 202 ? 8.485 -16.426 -7.371 1.00 73.56 202 ASP A C 1
ATOM 1641 O O . ASP A 1 202 ? 9.604 -16.010 -7.650 1.00 73.56 202 ASP A O 1
ATOM 1645 N N . ILE A 1 203 ? 7.396 -15.783 -7.808 1.00 80.19 203 ILE A N 1
ATOM 1646 C CA . ILE A 1 203 ? 7.474 -14.482 -8.505 1.00 80.19 203 ILE A CA 1
ATOM 1647 C C . ILE A 1 203 ? 7.701 -13.333 -7.513 1.00 80.19 203 ILE A C 1
ATOM 1649 O O . ILE A 1 203 ? 8.369 -12.352 -7.826 1.00 80.19 203 ILE A O 1
ATOM 1653 N N . PHE A 1 204 ? 7.156 -13.435 -6.301 1.00 77.38 204 PHE A N 1
ATOM 1654 C CA . PHE A 1 204 ? 7.327 -12.401 -5.278 1.00 77.38 204 PHE A CA 1
ATOM 1655 C C . PHE A 1 204 ? 8.424 -12.715 -4.253 1.00 77.38 204 PHE A C 1
ATOM 1657 O O . PHE A 1 204 ? 8.834 -11.812 -3.525 1.00 77.38 204 PHE A O 1
ATOM 1664 N N . GLY A 1 205 ? 8.853 -13.976 -4.142 1.00 66.38 205 GLY A N 1
ATOM 1665 C CA . GLY A 1 205 ? 9.787 -14.422 -3.104 1.00 66.38 205 GLY A CA 1
ATOM 1666 C C . GLY A 1 205 ? 11.255 -14.191 -3.460 1.00 66.38 205 GLY A C 1
ATOM 1667 O O . GLY A 1 205 ? 12.069 -14.001 -2.554 1.00 66.38 205 GLY A O 1
ATOM 1668 N N . ASN A 1 206 ? 11.584 -14.110 -4.754 1.00 67.12 206 ASN A N 1
ATOM 1669 C CA . ASN A 1 206 ? 12.938 -13.864 -5.233 1.00 67.12 206 ASN A CA 1
ATOM 1670 C C . ASN A 1 206 ? 13.075 -12.501 -5.950 1.00 67.12 206 ASN A C 1
ATOM 1672 O O . ASN A 1 206 ? 12.820 -12.404 -7.151 1.00 67.12 206 ASN A O 1
ATOM 1676 N N . PRO A 1 207 ? 13.555 -11.445 -5.265 1.00 55.66 207 PRO A N 1
ATOM 1677 C CA . PRO A 1 207 ? 13.751 -10.122 -5.867 1.00 55.66 207 PRO A CA 1
ATOM 1678 C C . PRO A 1 207 ? 14.904 -10.063 -6.887 1.00 55.66 207 PRO A C 1
ATOM 1680 O O . PRO A 1 207 ? 15.085 -9.034 -7.529 1.00 55.66 207 PRO A O 1
ATOM 1683 N N . GLN A 1 208 ? 15.694 -11.135 -7.021 1.00 53.94 208 GLN A N 1
ATOM 1684 C CA . GLN A 1 208 ? 16.747 -11.294 -8.035 1.00 53.94 208 GLN A CA 1
ATOM 1685 C C . GLN A 1 208 ? 16.310 -12.231 -9.174 1.00 53.94 208 GLN A C 1
ATOM 1687 O O . GLN A 1 208 ? 17.134 -12.623 -10.003 1.00 53.94 208 GLN A O 1
ATOM 1692 N N . GLY A 1 209 ? 15.036 -12.636 -9.196 1.00 63.38 209 GLY A N 1
ATOM 1693 C CA . GLY A 1 209 ? 14.462 -13.406 -10.292 1.00 63.38 209 GLY A CA 1
ATOM 1694 C C . GLY A 1 209 ? 14.485 -12.627 -11.608 1.00 63.38 209 GLY A C 1
ATOM 1695 O O . GLY A 1 209 ? 14.595 -11.403 -11.622 1.00 63.38 209 GLY A O 1
ATOM 1696 N N . ALA A 1 210 ? 14.367 -13.350 -12.726 1.00 73.50 210 ALA A N 1
ATOM 1697 C CA . ALA A 1 210 ? 14.262 -12.741 -14.053 1.00 73.50 210 ALA A CA 1
ATOM 1698 C C . ALA A 1 210 ? 13.084 -11.757 -14.117 1.00 73.50 210 ALA A C 1
ATOM 1700 O O . ALA A 1 210 ? 13.245 -10.623 -14.565 1.00 73.50 210 ALA A O 1
ATOM 1701 N N . THR A 1 211 ? 11.940 -12.177 -13.569 1.00 83.00 211 THR A N 1
ATOM 1702 C CA . THR A 1 211 ? 10.709 -11.400 -13.474 1.00 83.00 211 THR A CA 1
ATOM 1703 C C . THR A 1 211 ? 10.554 -10.783 -12.085 1.00 83.00 211 THR A C 1
ATOM 1705 O O . THR A 1 211 ? 10.411 -11.496 -11.093 1.00 83.00 211 THR A O 1
ATOM 1708 N N . VAL A 1 212 ? 10.518 -9.454 -12.016 1.00 80.94 212 VAL A N 1
ATOM 1709 C CA . VAL A 1 212 ? 10.395 -8.687 -10.773 1.00 80.94 212 VAL A CA 1
ATOM 1710 C C . VAL A 1 212 ? 9.070 -7.921 -10.763 1.00 80.94 212 VAL A C 1
ATOM 1712 O O . VAL A 1 212 ? 8.830 -7.090 -11.644 1.00 80.94 212 VAL A O 1
ATOM 1715 N N . PRO A 1 213 ? 8.194 -8.153 -9.771 1.00 84.69 213 PRO A N 1
ATOM 1716 C CA . PRO A 1 213 ? 7.016 -7.325 -9.544 1.00 84.69 213 PRO A CA 1
ATOM 1717 C C . PRO A 1 213 ? 7.396 -5.880 -9.197 1.00 84.69 213 PRO A C 1
ATOM 1719 O O . PRO A 1 213 ? 8.162 -5.639 -8.264 1.00 84.69 213 PRO A O 1
ATOM 1722 N N . ILE A 1 214 ? 6.817 -4.920 -9.914 1.00 80.56 214 ILE A N 1
ATOM 1723 C CA . ILE A 1 214 ? 7.145 -3.488 -9.807 1.00 80.56 214 ILE A CA 1
ATOM 1724 C C . ILE A 1 214 ? 6.033 -2.646 -9.182 1.00 80.56 214 ILE A C 1
ATOM 1726 O O . ILE A 1 214 ? 6.308 -1.650 -8.524 1.00 80.56 214 ILE A O 1
ATOM 1730 N N . SER A 1 215 ? 4.778 -3.061 -9.331 1.00 83.69 215 SER A N 1
ATOM 1731 C CA . SER A 1 215 ? 3.624 -2.426 -8.694 1.00 83.69 215 SER A CA 1
ATOM 1732 C C . SER A 1 215 ? 2.551 -3.467 -8.422 1.00 83.69 215 SER A C 1
ATOM 1734 O O . SER A 1 215 ? 2.515 -4.511 -9.079 1.00 83.69 215 SER A O 1
ATOM 1736 N N . MET A 1 216 ? 1.674 -3.215 -7.455 1.00 87.50 216 MET A N 1
ATOM 1737 C CA . MET A 1 216 ? 0.517 -4.071 -7.224 1.00 87.50 216 MET A CA 1
ATOM 1738 C C . MET A 1 216 ? -0.722 -3.284 -6.846 1.00 87.50 216 MET A C 1
ATOM 1740 O O . MET A 1 216 ? -0.626 -2.261 -6.180 1.00 87.50 216 MET A O 1
ATOM 1744 N N . ALA A 1 217 ? -1.882 -3.817 -7.218 1.00 91.31 217 ALA A N 1
ATOM 1745 C CA . ALA A 1 217 ? -3.153 -3.291 -6.754 1.00 91.31 217 ALA A CA 1
ATOM 1746 C C . ALA A 1 217 ? -3.290 -3.542 -5.250 1.00 91.31 217 ALA A C 1
ATOM 1748 O O . ALA A 1 217 ? -3.176 -4.687 -4.798 1.00 91.31 217 ALA A O 1
ATOM 1749 N N . ILE A 1 218 ? -3.569 -2.482 -4.495 1.00 91.44 218 ILE A N 1
ATOM 1750 C CA . ILE A 1 218 ? -3.846 -2.595 -3.065 1.00 91.44 218 ILE A CA 1
ATOM 1751 C C . ILE A 1 218 ? -5.292 -3.014 -2.792 1.00 91.44 218 ILE A C 1
ATOM 1753 O O . ILE A 1 218 ? -5.531 -3.719 -1.821 1.00 91.44 218 ILE A O 1
ATOM 1757 N N . HIS A 1 219 ? -6.244 -2.645 -3.651 1.00 94.81 219 HIS A N 1
ATOM 1758 C CA . HIS A 1 219 ? -7.640 -3.040 -3.477 1.00 94.81 219 HIS A CA 1
ATOM 1759 C C . HIS A 1 219 ? -7.901 -4.397 -4.127 1.00 94.81 219 HIS A C 1
ATOM 1761 O O . HIS A 1 219 ? -8.122 -4.518 -5.339 1.00 94.81 219 HIS A O 1
ATOM 1767 N N . GLU A 1 220 ? -7.856 -5.425 -3.295 1.00 92.62 220 GLU A N 1
ATOM 1768 C CA . GLU A 1 220 ? -8.084 -6.808 -3.657 1.00 92.62 220 GLU A CA 1
ATOM 1769 C C . GLU A 1 220 ? -9.574 -7.143 -3.754 1.00 92.62 220 GLU A C 1
ATOM 1771 O O . GLU A 1 220 ? -10.454 -6.501 -3.175 1.00 92.62 220 GLU A O 1
ATOM 1776 N N . ARG A 1 221 ? -9.869 -8.238 -4.450 1.00 94.44 221 ARG A N 1
ATOM 1777 C CA . ARG A 1 221 ? -11.197 -8.842 -4.436 1.00 94.44 221 ARG A CA 1
ATOM 1778 C C . ARG A 1 221 ? -11.190 -10.060 -3.524 1.00 94.44 221 ARG A C 1
ATOM 1780 O O . ARG A 1 221 ? -10.434 -10.998 -3.750 1.00 94.44 221 ARG A O 1
ATOM 1787 N N . SER A 1 222 ? -12.101 -10.094 -2.557 1.00 93.50 222 SER A N 1
ATOM 1788 C CA . SER A 1 222 ? -12.319 -11.260 -1.693 1.00 93.50 222 SER A CA 1
ATOM 1789 C C . SER A 1 222 ? -13.441 -12.162 -2.222 1.00 93.50 222 SER A C 1
ATOM 1791 O O . SER A 1 222 ? -14.534 -11.689 -2.545 1.00 93.50 222 SER A O 1
ATOM 1793 N N . ASP A 1 223 ? -13.192 -13.468 -2.291 1.00 92.44 223 ASP A N 1
ATOM 1794 C CA . ASP A 1 223 ? -14.228 -14.494 -2.425 1.00 92.44 223 ASP A CA 1
ATOM 1795 C C . ASP A 1 223 ? -14.957 -14.734 -1.085 1.00 92.44 223 ASP A C 1
ATOM 1797 O O . ASP A 1 223 ? -14.413 -14.444 -0.015 1.00 92.44 223 ASP A O 1
ATOM 1801 N N . PRO A 1 224 ? -16.180 -15.307 -1.102 1.00 91.06 224 PRO A N 1
ATOM 1802 C CA . PRO A 1 224 ? -16.914 -15.650 0.121 1.00 91.06 224 PRO A CA 1
ATOM 1803 C C . PRO A 1 224 ? -16.187 -16.627 1.057 1.00 91.06 224 PRO A C 1
ATOM 1805 O O . PRO A 1 224 ? -16.456 -16.637 2.256 1.00 91.06 224 PRO A O 1
ATOM 1808 N N . ASP A 1 225 ? -15.283 -17.450 0.523 1.00 90.69 225 ASP A N 1
ATOM 1809 C CA . ASP A 1 225 ? -14.444 -18.378 1.290 1.00 90.69 225 ASP A CA 1
ATOM 1810 C C . ASP A 1 225 ? -13.206 -17.702 1.916 1.00 90.69 225 ASP A C 1
ATOM 1812 O O . ASP A 1 225 ? -12.454 -18.338 2.656 1.00 90.69 225 ASP A O 1
ATOM 1816 N N . GLY A 1 226 ? -13.010 -16.403 1.662 1.00 91.31 226 GLY A N 1
ATOM 1817 C CA . GLY A 1 226 ? -11.882 -15.620 2.152 1.00 91.31 226 GLY A CA 1
ATOM 1818 C C . GLY A 1 226 ? -10.635 -15.691 1.272 1.00 91.31 226 GLY A C 1
ATOM 1819 O O . GLY A 1 226 ? -9.596 -15.180 1.687 1.00 91.31 226 GLY A O 1
ATOM 1820 N N . LYS A 1 227 ? -10.704 -16.303 0.083 1.00 94.69 227 LYS A N 1
ATOM 1821 C CA . LYS A 1 227 ? -9.622 -16.232 -0.899 1.00 94.69 227 LYS A CA 1
ATOM 1822 C C . LYS A 1 227 ? -9.538 -14.824 -1.490 1.00 94.69 227 LYS A C 1
ATOM 1824 O O . LYS A 1 227 ? -10.525 -14.292 -1.995 1.00 94.69 227 LYS A O 1
ATOM 1829 N N . LEU A 1 228 ? -8.351 -14.232 -1.457 1.00 95.25 228 LEU A N 1
ATOM 1830 C CA . LEU A 1 228 ? -8.083 -12.929 -2.057 1.00 95.25 228 LEU A CA 1
ATOM 1831 C C . LEU A 1 228 ? -7.612 -13.103 -3.498 1.00 95.25 228 LEU A C 1
ATOM 1833 O O . LEU A 1 228 ? -6.897 -14.055 -3.813 1.00 95.25 228 LEU A O 1
ATOM 1837 N N . TRP A 1 229 ? -7.980 -12.153 -4.348 1.00 95.81 229 TRP A N 1
ATOM 1838 C CA . TRP A 1 229 ? -7.503 -11.986 -5.714 1.00 95.81 229 TRP A CA 1
ATOM 1839 C C . TRP A 1 229 ? -6.873 -10.609 -5.836 1.00 95.81 229 TRP A C 1
ATOM 1841 O O . TRP A 1 229 ? -7.524 -9.612 -5.531 1.00 95.81 229 TRP A O 1
ATOM 1851 N N . GLY A 1 230 ? -5.632 -10.564 -6.302 1.00 94.44 230 GLY A N 1
ATOM 1852 C CA . GLY A 1 230 ? -4.888 -9.334 -6.531 1.00 94.44 230 GLY A CA 1
ATOM 1853 C C . GLY A 1 230 ? -4.277 -9.298 -7.925 1.00 94.44 230 GLY A C 1
ATOM 1854 O O . GLY A 1 230 ? -4.268 -10.298 -8.649 1.00 94.44 230 GLY A O 1
ATOM 1855 N N . SER A 1 231 ? -3.755 -8.133 -8.299 1.00 94.50 231 SER A N 1
ATOM 1856 C CA . SER A 1 231 ? -3.023 -7.944 -9.550 1.00 94.50 231 SER A CA 1
ATOM 1857 C C . SER A 1 231 ? -1.705 -7.219 -9.307 1.00 94.50 231 SER A C 1
ATOM 1859 O O . SER A 1 231 ? -1.559 -6.515 -8.307 1.00 94.50 231 SER A O 1
ATOM 1861 N N . PHE A 1 232 ? -0.749 -7.405 -10.209 1.00 91.62 232 PHE A N 1
ATOM 1862 C CA . PHE A 1 232 ? 0.550 -6.744 -10.158 1.00 91.62 232 PHE A CA 1
ATOM 1863 C C . PHE A 1 232 ? 1.093 -6.497 -11.560 1.00 91.62 232 PHE A C 1
ATOM 1865 O O . PHE A 1 232 ? 0.797 -7.266 -12.472 1.00 91.62 232 PHE A O 1
ATOM 1872 N N . SER A 1 233 ? 1.895 -5.449 -11.722 1.00 89.88 233 SER A N 1
ATOM 1873 C CA . SER A 1 233 ? 2.748 -5.304 -12.902 1.00 89.88 233 SER A CA 1
ATOM 1874 C C . SER A 1 233 ? 4.123 -5.884 -12.601 1.00 89.88 233 SER A C 1
ATOM 1876 O O . SER A 1 233 ? 4.604 -5.786 -11.468 1.00 89.88 233 SER A O 1
ATOM 1878 N N . ALA A 1 234 ? 4.768 -6.469 -13.602 1.00 87.75 234 ALA A N 1
ATOM 1879 C CA . ALA A 1 234 ? 6.118 -7.000 -13.480 1.00 87.75 234 ALA A CA 1
ATOM 1880 C C . ALA A 1 234 ? 6.963 -6.673 -14.708 1.00 87.75 234 ALA A C 1
ATOM 1882 O O . ALA A 1 234 ? 6.435 -6.520 -15.810 1.00 87.75 234 ALA A O 1
ATOM 1883 N N . ILE A 1 235 ? 8.273 -6.601 -14.495 1.00 85.00 235 ILE A N 1
ATOM 1884 C CA . ILE A 1 235 ? 9.271 -6.496 -15.556 1.00 85.00 235 ILE A CA 1
ATOM 1885 C C . ILE A 1 235 ? 10.105 -7.762 -15.531 1.00 85.00 235 ILE A C 1
ATOM 1887 O O . ILE A 1 235 ? 10.631 -8.126 -14.481 1.00 85.00 235 ILE A O 1
ATOM 1891 N N . ASP A 1 236 ? 10.256 -8.402 -16.681 1.00 86.19 236 ASP A N 1
ATOM 1892 C CA . ASP A 1 236 ? 11.330 -9.360 -16.881 1.00 86.19 236 ASP A CA 1
ATOM 1893 C C . ASP A 1 236 ? 12.567 -8.645 -17.417 1.00 86.19 236 ASP A C 1
ATOM 1895 O O . ASP A 1 236 ? 12.526 -8.039 -18.485 1.00 86.19 236 ASP A O 1
ATOM 1899 N N . PHE A 1 237 ? 13.665 -8.663 -16.665 1.00 77.88 237 PHE A N 1
ATOM 1900 C CA . PHE A 1 237 ? 14.899 -7.980 -17.058 1.00 77.88 237 PHE A CA 1
ATOM 1901 C C . PHE A 1 237 ? 15.763 -8.801 -18.025 1.00 77.88 237 PHE A C 1
ATOM 1903 O O . PHE A 1 237 ? 16.635 -8.230 -18.684 1.00 77.88 237 PHE A O 1
ATOM 1910 N N . ILE A 1 238 ? 15.534 -10.115 -18.124 1.00 81.94 238 ILE A N 1
ATOM 1911 C CA . ILE A 1 238 ? 16.272 -11.013 -19.021 1.00 81.94 238 ILE A CA 1
ATOM 1912 C C . ILE A 1 238 ? 15.618 -11.005 -20.400 1.00 81.94 238 ILE A C 1
ATOM 1914 O O . ILE A 1 238 ? 16.274 -10.695 -21.393 1.00 81.94 238 ILE A O 1
ATOM 1918 N N . GLU A 1 239 ? 14.324 -11.310 -20.447 1.00 84.12 239 GLU A N 1
ATOM 1919 C CA . GLU A 1 239 ? 13.523 -11.335 -21.672 1.00 84.12 239 GLU A CA 1
ATOM 1920 C C . GLU A 1 239 ? 13.082 -9.937 -22.102 1.00 84.12 239 GLU A C 1
ATOM 1922 O O . GLU A 1 239 ? 12.704 -9.743 -23.251 1.00 84.12 239 GLU A O 1
ATOM 1927 N N . ARG A 1 240 ? 13.173 -8.948 -21.202 1.00 83.69 240 ARG A N 1
ATOM 1928 C CA . ARG A 1 240 ? 12.751 -7.559 -21.434 1.00 83.69 240 ARG A CA 1
ATOM 1929 C C . ARG A 1 240 ? 11.267 -7.443 -21.736 1.00 83.69 240 ARG A C 1
ATOM 1931 O O . ARG A 1 240 ? 10.867 -6.630 -22.558 1.00 83.69 240 ARG A O 1
ATOM 1938 N N . HIS A 1 241 ? 10.438 -8.213 -21.046 1.00 89.06 241 HIS A N 1
ATOM 1939 C CA . HIS A 1 241 ? 8.987 -8.168 -21.202 1.00 89.06 241 HIS A CA 1
ATOM 1940 C C . HIS A 1 241 ? 8.298 -7.463 -20.038 1.00 89.06 241 HIS A C 1
ATOM 1942 O O . HIS A 1 241 ? 8.783 -7.456 -18.904 1.00 89.06 241 HIS A O 1
ATOM 1948 N N . LEU A 1 242 ? 7.151 -6.860 -20.337 1.00 88.94 242 LEU A N 1
ATOM 1949 C CA . LEU A 1 242 ? 6.269 -6.223 -19.369 1.00 88.94 242 LEU A CA 1
ATOM 1950 C C . LEU A 1 242 ? 5.017 -7.076 -19.193 1.00 88.94 242 LEU A C 1
ATOM 1952 O O . LEU A 1 242 ? 4.349 -7.424 -20.163 1.00 88.94 242 LEU A O 1
ATOM 1956 N N . TYR A 1 243 ? 4.658 -7.374 -17.947 1.00 90.94 243 TYR A N 1
ATOM 1957 C CA . TYR A 1 243 ? 3.550 -8.274 -17.639 1.00 90.94 243 TYR A CA 1
ATOM 1958 C C . TYR A 1 243 ? 2.520 -7.638 -16.704 1.00 90.94 243 TYR A C 1
ATOM 1960 O O . TYR A 1 243 ? 2.882 -6.941 -15.758 1.00 90.94 243 TYR A O 1
ATOM 1968 N N . GLN A 1 244 ? 1.238 -7.958 -16.915 1.00 92.81 244 GLN A N 1
ATOM 1969 C CA . GLN A 1 244 ? 0.180 -7.844 -15.907 1.00 92.81 244 GLN A CA 1
ATOM 1970 C C . GLN A 1 244 ? -0.108 -9.228 -15.329 1.00 92.81 244 GLN A C 1
ATOM 1972 O O . GLN A 1 244 ? -0.673 -10.086 -16.003 1.00 92.81 244 GLN A O 1
ATOM 1977 N N . GLY A 1 245 ? 0.224 -9.450 -14.067 1.00 92.56 245 GLY A N 1
ATOM 1978 C CA . GLY A 1 245 ? -0.082 -10.687 -13.366 1.00 92.56 245 GLY A CA 1
ATOM 1979 C C . GLY A 1 245 ? -1.354 -10.617 -12.523 1.00 92.56 245 GLY A C 1
ATOM 1980 O O . GLY A 1 245 ? -1.767 -9.552 -12.055 1.00 92.56 245 GLY A O 1
ATOM 1981 N N . ILE A 1 246 ? -1.948 -11.788 -12.295 1.00 95.00 246 ILE A N 1
ATOM 1982 C CA . ILE A 1 246 ? -3.010 -12.038 -11.316 1.00 95.00 246 ILE A CA 1
ATOM 1983 C C . ILE A 1 246 ? -2.466 -13.030 -10.299 1.00 95.00 246 ILE A C 1
ATOM 1985 O O . ILE A 1 246 ? -1.918 -14.070 -10.670 1.00 95.00 246 ILE A O 1
ATOM 1989 N N . PHE A 1 247 ? -2.668 -12.752 -9.018 1.00 94.50 247 PHE A N 1
ATOM 1990 C CA . PHE A 1 247 ? -2.347 -13.689 -7.951 1.00 94.50 247 PHE A CA 1
ATOM 1991 C C . PHE A 1 247 ? -3.534 -13.904 -7.027 1.00 94.50 247 PHE A C 1
ATOM 1993 O O . PHE A 1 247 ? -4.495 -13.134 -7.003 1.00 94.50 247 PHE A O 1
ATOM 2000 N N . THR A 1 248 ? -3.448 -14.969 -6.244 1.00 95.38 248 THR A N 1
ATOM 2001 C CA . THR A 1 248 ? -4.407 -15.265 -5.191 1.00 95.38 248 THR A CA 1
ATOM 2002 C C . THR A 1 248 ? -3.711 -15.499 -3.870 1.00 95.38 248 THR A C 1
ATOM 2004 O O . THR A 1 248 ? -2.599 -16.021 -3.876 1.00 95.38 248 THR A O 1
ATOM 2007 N N . VAL A 1 249 ? -4.379 -15.167 -2.766 1.00 95.25 249 VAL A N 1
ATOM 2008 C CA . VAL A 1 249 ? -3.929 -15.484 -1.405 1.00 95.25 249 VAL A CA 1
ATOM 2009 C C . VAL A 1 249 ? -5.017 -16.278 -0.701 1.00 95.25 249 VAL A C 1
ATOM 2011 O O . VAL A 1 249 ? -6.168 -15.846 -0.662 1.00 95.25 249 VAL A O 1
ATOM 2014 N N . ASP A 1 250 ? -4.677 -17.439 -0.154 1.00 95.88 250 ASP A N 1
ATOM 2015 C CA . ASP A 1 250 ? -5.627 -18.224 0.632 1.00 95.88 250 ASP A CA 1
ATOM 2016 C C . ASP A 1 250 ? -5.639 -17.835 2.123 1.00 95.88 250 ASP A C 1
ATOM 2018 O O . ASP A 1 250 ? -4.847 -17.025 2.606 1.00 95.88 250 ASP A O 1
ATOM 2022 N N . SER A 1 251 ? -6.546 -18.442 2.890 1.00 94.88 251 SER A N 1
ATOM 2023 C CA . SER A 1 251 ? -6.6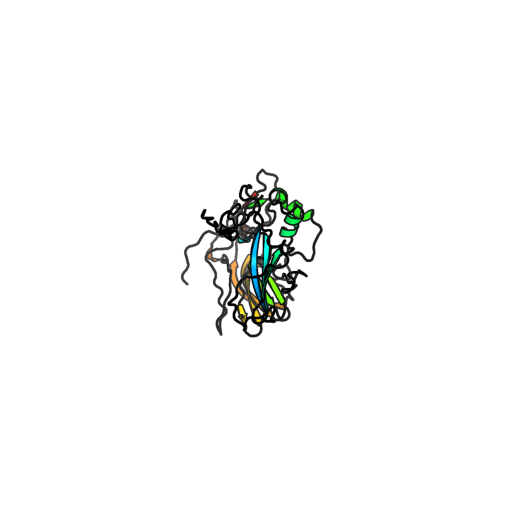89 -18.158 4.325 1.00 94.88 251 SER A CA 1
ATOM 2024 C C . SER A 1 251 ? -5.466 -18.526 5.182 1.00 94.88 251 SER A C 1
ATOM 2026 O O . SER A 1 251 ? -5.355 -18.047 6.315 1.00 94.88 251 SER A O 1
ATOM 2028 N N . SER A 1 252 ? -4.557 -19.359 4.666 1.00 94.44 252 SER A N 1
ATOM 2029 C CA . SER A 1 252 ? -3.304 -19.734 5.325 1.00 94.44 252 SER A CA 1
ATOM 2030 C C . SER A 1 252 ? -2.150 -18.780 4.995 1.00 94.44 252 SER A C 1
ATOM 2032 O O . SER A 1 252 ? -1.135 -18.790 5.691 1.00 94.44 252 SER A O 1
ATOM 2034 N N . GLY A 1 253 ? -2.339 -17.897 4.009 1.00 93.31 253 GLY A N 1
ATOM 2035 C CA . GLY A 1 253 ? -1.333 -16.953 3.535 1.00 93.31 253 GLY A CA 1
ATOM 2036 C C . GLY A 1 253 ? -0.487 -17.486 2.380 1.00 93.31 253 GLY A C 1
ATOM 2037 O O . GLY A 1 253 ? 0.575 -16.922 2.122 1.00 93.31 253 GLY A O 1
ATOM 2038 N N . VAL A 1 254 ? -0.929 -18.542 1.688 1.00 94.19 254 VAL A N 1
ATOM 2039 C CA . VAL A 1 254 ? -0.263 -19.012 0.466 1.00 94.19 254 VAL A CA 1
ATOM 2040 C C . VAL A 1 254 ? -0.618 -18.081 -0.683 1.00 94.19 254 VAL A C 1
ATOM 2042 O O . VAL A 1 254 ? -1.795 -17.948 -1.026 1.00 94.19 254 VAL A O 1
ATOM 2045 N N . ARG A 1 255 ? 0.399 -17.444 -1.270 1.00 92.69 255 ARG A N 1
ATOM 2046 C CA . ARG A 1 255 ? 0.306 -16.576 -2.441 1.00 92.69 255 ARG A CA 1
ATOM 2047 C C . ARG A 1 255 ? 0.729 -17.346 -3.693 1.00 92.69 255 ARG A C 1
ATOM 2049 O O . ARG A 1 255 ? 1.792 -17.958 -3.744 1.00 92.69 255 ARG A O 1
ATOM 2056 N N . ARG A 1 256 ? -0.127 -17.313 -4.715 1.00 93.44 256 ARG A N 1
ATOM 2057 C CA . ARG A 1 256 ? 0.080 -18.004 -5.997 1.00 93.44 256 ARG A CA 1
ATOM 2058 C C . ARG A 1 256 ? -0.259 -17.086 -7.155 1.00 93.44 256 ARG A C 1
ATOM 2060 O O . ARG A 1 256 ? -1.392 -16.611 -7.226 1.00 93.44 256 ARG A O 1
ATOM 2067 N N . VAL A 1 257 ? 0.663 -16.904 -8.096 1.00 93.69 257 VAL A N 1
ATOM 2068 C CA . VAL A 1 257 ? 0.351 -16.289 -9.395 1.00 93.69 257 VAL A CA 1
ATOM 2069 C C . VAL A 1 257 ? -0.435 -17.289 -10.242 1.00 93.69 257 VAL A C 1
ATOM 2071 O O . VAL A 1 257 ? -0.005 -18.423 -10.424 1.00 93.69 257 VAL A O 1
ATOM 2074 N N . VAL A 1 258 ? -1.613 -16.898 -10.721 1.00 93.75 258 VAL A N 1
ATOM 2075 C CA . VAL A 1 258 ? -2.542 -17.788 -11.445 1.00 93.75 258 VAL A CA 1
ATOM 2076 C C . VAL A 1 258 ? -2.616 -17.492 -12.940 1.00 93.75 258 VAL A C 1
ATOM 2078 O O . VAL A 1 258 ? -3.187 -18.277 -13.691 1.00 93.75 258 VAL A O 1
ATOM 2081 N N . GLY A 1 259 ? -2.042 -16.375 -13.376 1.00 92.56 259 GLY A N 1
ATOM 2082 C CA . GLY A 1 259 ? -1.954 -16.009 -14.781 1.00 92.56 259 GLY A CA 1
ATOM 2083 C C . GLY A 1 259 ? -1.193 -14.707 -14.967 1.00 92.56 259 GLY A C 1
ATOM 2084 O O . GLY A 1 259 ? -1.135 -13.879 -14.055 1.00 92.56 259 GLY A O 1
ATOM 2085 N N . MET A 1 260 ? -0.616 -14.541 -16.152 1.00 92.69 260 MET A N 1
ATOM 2086 C CA . MET A 1 260 ? 0.086 -13.335 -16.571 1.00 92.69 260 MET A CA 1
ATOM 2087 C C . MET A 1 260 ? -0.315 -13.003 -18.005 1.00 92.69 260 MET A C 1
ATOM 2089 O O . MET A 1 260 ? -0.418 -13.890 -18.850 1.00 92.69 260 MET A O 1
ATOM 2093 N N . TYR A 1 261 ? -0.581 -11.728 -18.249 1.00 91.38 261 TYR A N 1
ATOM 2094 C CA . TYR A 1 261 ? -0.806 -11.155 -19.563 1.00 91.38 261 TYR A CA 1
ATOM 2095 C C . TYR A 1 261 ? 0.456 -10.412 -19.989 1.00 91.38 261 TYR A C 1
ATOM 2097 O O . TYR A 1 261 ? 0.978 -9.600 -19.227 1.00 91.38 261 TYR A O 1
ATOM 2105 N N . ASP A 1 262 ? 0.935 -10.709 -21.189 1.00 91.94 262 ASP A N 1
ATOM 2106 C CA . ASP A 1 262 ? 2.118 -10.098 -21.784 1.00 91.94 262 ASP A CA 1
ATOM 2107 C C . ASP A 1 262 ? 1.733 -8.806 -22.521 1.00 91.94 262 ASP A C 1
ATOM 2109 O O . ASP A 1 262 ? 0.956 -8.839 -23.478 1.00 91.94 262 ASP A O 1
ATOM 2113 N N . TYR A 1 263 ? 2.250 -7.663 -22.064 1.00 88.56 263 TYR A N 1
ATOM 2114 C CA . TYR A 1 263 ? 2.105 -6.387 -22.772 1.00 88.56 263 TYR A CA 1
ATOM 2115 C C . TYR A 1 263 ? 3.081 -6.260 -23.947 1.00 88.56 263 TYR A C 1
ATOM 2117 O O . TYR A 1 263 ? 2.838 -5.458 -24.854 1.00 88.56 263 TYR A O 1
ATOM 2125 N N . GLY A 1 264 ? 4.160 -7.043 -23.938 1.00 86.06 264 GLY A N 1
ATOM 2126 C CA . GLY A 1 264 ? 5.205 -7.067 -24.947 1.00 86.06 264 GLY A CA 1
ATOM 2127 C C . GLY A 1 264 ? 6.573 -6.636 -24.425 1.00 86.06 264 GLY A C 1
ATOM 2128 O O . GLY A 1 264 ? 6.780 -6.341 -23.244 1.00 86.06 264 GLY A O 1
ATOM 2129 N N . GLU A 1 265 ? 7.518 -6.590 -25.359 1.00 87.19 265 GLU A N 1
ATOM 2130 C CA . GLU A 1 265 ? 8.907 -6.235 -25.098 1.00 87.19 265 GLU A CA 1
ATOM 2131 C C . GLU A 1 265 ? 9.068 -4.727 -24.827 1.00 87.19 265 GLU A C 1
ATOM 2133 O O . GLU A 1 265 ? 8.469 -3.875 -25.499 1.00 87.19 265 GLU A O 1
ATOM 2138 N N . TRP A 1 266 ? 9.930 -4.381 -23.870 1.00 79.06 266 TRP A N 1
ATOM 2139 C CA . TRP A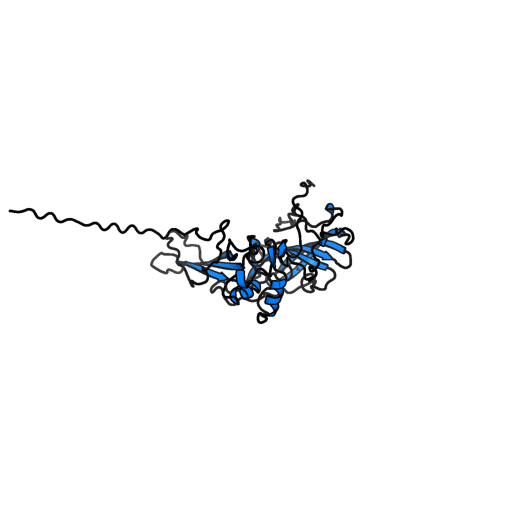 1 266 ? 10.416 -3.025 -23.658 1.00 79.06 266 TRP A CA 1
ATOM 2140 C C . TRP A 1 266 ? 11.862 -2.901 -24.137 1.00 79.06 266 TRP A C 1
ATOM 2142 O O . TRP A 1 266 ? 12.767 -3.631 -23.736 1.00 79.06 266 TRP A O 1
ATOM 2152 N N . ASN A 1 267 ? 12.104 -1.927 -25.009 1.00 81.00 267 ASN A N 1
ATOM 2153 C CA . ASN A 1 267 ? 13.442 -1.670 -25.515 1.00 81.00 267 ASN A CA 1
ATOM 2154 C C . ASN A 1 267 ? 14.194 -0.734 -24.559 1.00 81.00 267 ASN A C 1
ATOM 2156 O O . ASN A 1 267 ? 13.916 0.464 -24.518 1.00 81.00 267 ASN A O 1
ATOM 2160 N N . SER A 1 268 ? 15.195 -1.250 -23.844 1.00 76.31 268 SER A N 1
ATOM 2161 C CA . SER A 1 268 ? 16.040 -0.446 -22.947 1.00 76.31 268 SER A CA 1
ATOM 2162 C C . SER A 1 268 ? 16.833 0.655 -23.664 1.00 76.31 268 SER A C 1
ATOM 2164 O O . SER A 1 268 ? 17.247 1.627 -23.038 1.00 76.31 268 SER A O 1
ATOM 2166 N N . SER A 1 269 ? 17.057 0.527 -24.977 1.00 83.38 269 SER A N 1
ATOM 2167 C CA . SER A 1 269 ? 17.671 1.574 -25.806 1.00 83.38 269 SER A CA 1
ATOM 2168 C C . SER A 1 269 ? 16.692 2.688 -26.188 1.00 83.38 269 SER A C 1
ATOM 2170 O O . SER A 1 269 ? 17.116 3.697 -26.741 1.00 83.38 269 SER A O 1
ATOM 2172 N N . ALA A 1 270 ? 15.401 2.532 -25.888 1.00 86.00 270 ALA A N 1
ATOM 2173 C CA . ALA A 1 270 ? 14.378 3.558 -26.068 1.00 86.00 270 ALA A CA 1
ATOM 2174 C C . ALA A 1 270 ? 14.202 4.435 -24.815 1.00 86.00 270 ALA A C 1
ATOM 2176 O O . ALA A 1 270 ? 13.134 5.007 -24.621 1.00 86.00 270 ALA A O 1
ATOM 2177 N N . CYS A 1 271 ? 15.232 4.541 -23.974 1.00 83.31 271 CYS A N 1
ATOM 2178 C CA . CYS A 1 271 ? 15.292 5.495 -22.872 1.00 83.31 271 CYS A CA 1
ATOM 2179 C C . CYS A 1 271 ? 16.089 6.731 -23.300 1.00 83.31 271 CYS A C 1
ATOM 2181 O O . CYS A 1 271 ? 17.224 6.605 -23.763 1.00 83.31 271 CYS A O 1
ATOM 2183 N N . SER A 1 272 ? 15.500 7.917 -23.155 1.00 82.75 272 SER A N 1
ATOM 2184 C CA . SER A 1 272 ? 16.168 9.193 -23.416 1.00 82.75 272 SER A CA 1
ATOM 2185 C C . SER A 1 272 ? 17.227 9.509 -22.351 1.00 82.75 272 SER A C 1
ATOM 2187 O O . SER A 1 272 ? 17.360 8.807 -21.346 1.00 82.75 272 SER A O 1
ATOM 2189 N N . SER A 1 273 ? 17.969 10.601 -22.555 1.00 79.12 273 SER A N 1
ATOM 2190 C CA . SER A 1 273 ? 18.900 11.147 -21.558 1.00 79.12 273 SER A CA 1
ATOM 2191 C C . SER A 1 273 ? 18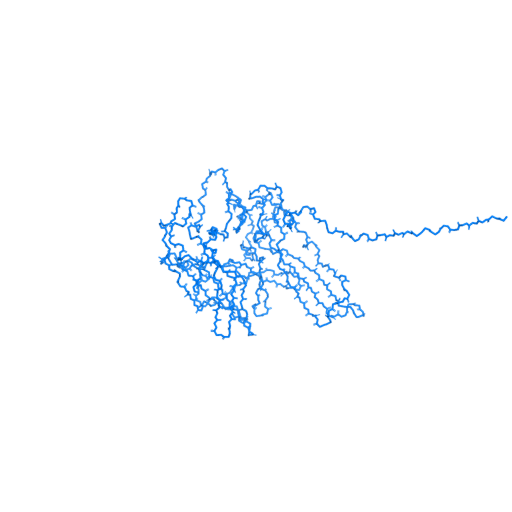.225 11.591 -20.260 1.00 79.12 273 SER A C 1
ATOM 2193 O O . SER A 1 273 ? 18.896 11.661 -19.238 1.00 79.12 273 SER A O 1
ATOM 2195 N N . ASP A 1 274 ? 16.919 11.860 -20.306 1.00 73.88 274 ASP A N 1
ATOM 2196 C CA . ASP A 1 274 ? 16.114 12.295 -19.160 1.00 73.88 274 ASP A CA 1
ATOM 2197 C C . ASP A 1 274 ? 15.355 11.112 -18.527 1.00 73.88 274 ASP A C 1
ATOM 2199 O O . ASP A 1 274 ? 14.412 11.294 -17.757 1.00 73.88 274 ASP A O 1
ATOM 2203 N N . ASP A 1 275 ? 15.750 9.882 -18.879 1.00 74.44 275 ASP A N 1
ATOM 2204 C CA . ASP A 1 275 ? 15.115 8.625 -18.479 1.00 74.44 275 ASP A CA 1
ATOM 2205 C C . ASP A 1 275 ? 13.637 8.515 -18.907 1.00 74.44 275 ASP A C 1
ATOM 2207 O O . ASP A 1 275 ? 12.829 7.847 -18.263 1.00 74.44 275 ASP A O 1
ATOM 2211 N N . GLU A 1 276 ? 13.275 9.128 -20.037 1.00 81.44 276 GLU A N 1
ATOM 2212 C CA . GLU A 1 276 ? 11.950 8.985 -20.647 1.00 81.44 276 GLU A CA 1
ATOM 2213 C C . GLU A 1 276 ? 11.915 7.869 -21.690 1.00 81.44 276 GLU A C 1
ATOM 2215 O O . GLU A 1 276 ? 12.766 7.803 -22.578 1.00 81.44 276 GLU A O 1
ATOM 2220 N N . PHE A 1 277 ? 10.894 7.016 -21.631 1.00 83.19 277 PHE A N 1
ATOM 2221 C CA . PHE A 1 277 ? 10.605 6.041 -22.670 1.00 83.19 277 PHE A CA 1
ATOM 2222 C C . PHE A 1 277 ? 10.080 6.729 -23.942 1.00 83.19 277 PHE A C 1
ATOM 2224 O O . PHE A 1 277 ? 8.970 7.267 -23.989 1.00 83.19 277 PHE A O 1
ATOM 2231 N N . ILE A 1 278 ? 10.884 6.674 -25.003 1.00 86.19 278 ILE A N 1
ATOM 2232 C CA . ILE A 1 278 ? 10.590 7.242 -26.329 1.00 86.19 278 ILE A CA 1
ATOM 2233 C C . ILE A 1 278 ? 10.067 6.199 -27.330 1.00 86.19 278 ILE A C 1
ATOM 2235 O O . ILE A 1 278 ? 9.850 6.515 -28.499 1.00 86.19 278 ILE A O 1
ATOM 2239 N N . GLY A 1 279 ? 9.885 4.951 -26.890 1.00 81.88 279 GLY A N 1
ATOM 2240 C CA . GLY A 1 279 ? 9.317 3.873 -27.699 1.00 81.88 279 GLY A CA 1
ATOM 2241 C C . GLY A 1 279 ? 7.792 3.946 -27.833 1.00 81.88 279 GLY A C 1
ATOM 2242 O O . GLY A 1 279 ? 7.140 4.904 -27.410 1.00 81.88 279 GLY A O 1
ATOM 2243 N N . ASP A 1 280 ? 7.199 2.900 -28.415 1.00 82.44 280 ASP A N 1
ATOM 2244 C CA . ASP A 1 280 ? 5.743 2.798 -28.515 1.00 82.44 280 ASP A CA 1
ATOM 2245 C C . ASP A 1 280 ? 5.118 2.568 -27.134 1.00 82.44 280 ASP A C 1
ATOM 2247 O O . ASP A 1 280 ? 5.230 1.497 -26.543 1.00 82.44 280 ASP A O 1
ATOM 2251 N N . LYS A 1 281 ? 4.393 3.569 -26.634 1.00 83.00 281 LYS A N 1
ATOM 2252 C CA . LYS A 1 281 ? 3.711 3.505 -25.336 1.00 83.00 281 LYS A CA 1
ATOM 2253 C C . LYS A 1 281 ? 2.577 2.466 -25.292 1.00 83.00 281 LYS A C 1
ATOM 2255 O O . LYS A 1 281 ? 2.008 2.239 -24.231 1.00 83.00 281 LYS A O 1
ATOM 2260 N N . LYS A 1 282 ? 2.208 1.844 -26.425 1.00 79.75 282 LYS A N 1
ATOM 2261 C CA . LYS A 1 282 ? 1.226 0.742 -26.498 1.00 79.75 282 LYS A CA 1
ATOM 2262 C C . LYS A 1 282 ? 1.605 -0.475 -25.658 1.00 79.75 282 LYS A C 1
ATOM 2264 O O . LYS A 1 282 ? 0.681 -1.138 -25.200 1.00 79.75 282 LYS A O 1
ATOM 2269 N N . SER A 1 283 ? 2.897 -0.753 -25.492 1.00 77.94 283 SER A N 1
ATOM 2270 C CA . SER A 1 283 ? 3.399 -1.918 -24.756 1.00 77.94 283 SER A CA 1
ATOM 2271 C C . SER A 1 283 ? 3.691 -1.632 -23.282 1.00 77.94 283 SER A C 1
ATOM 2273 O O . SER A 1 283 ? 4.162 -2.514 -22.570 1.00 77.94 283 SER A O 1
ATOM 2275 N N . LEU A 1 284 ? 3.424 -0.414 -22.799 1.00 84.62 284 LEU A N 1
ATOM 2276 C CA . LEU A 1 284 ? 3.641 -0.080 -21.396 1.00 84.62 284 LEU A CA 1
ATOM 2277 C C . LEU A 1 284 ? 2.456 -0.532 -20.532 1.00 84.62 284 LEU A C 1
ATOM 2279 O O . LEU A 1 284 ? 1.304 -0.318 -20.924 1.00 84.62 284 LEU A O 1
ATOM 2283 N N . PRO A 1 285 ? 2.708 -1.099 -19.340 1.00 86.25 285 PRO A N 1
ATOM 2284 C CA . PRO A 1 285 ? 1.654 -1.429 -18.403 1.00 86.25 285 PRO A CA 1
ATOM 2285 C C . PRO A 1 285 ? 1.013 -0.144 -17.882 1.00 86.25 285 PRO A C 1
ATOM 2287 O O . PRO A 1 285 ? 1.693 0.827 -17.536 1.00 86.25 285 PRO A O 1
ATOM 2290 N N . GLY A 1 286 ? -0.314 -0.149 -17.814 1.00 86.19 286 GLY A N 1
ATOM 2291 C CA . GLY A 1 286 ? -1.063 0.890 -17.123 1.00 86.19 286 GLY A CA 1
ATOM 2292 C C . GLY A 1 286 ? -1.118 0.621 -15.623 1.00 86.19 286 GLY A C 1
ATOM 2293 O O . GLY A 1 286 ? -1.199 -0.524 -15.173 1.00 86.19 286 GLY A O 1
ATOM 2294 N N . TYR A 1 287 ? -1.117 1.691 -14.839 1.00 86.50 287 TYR A N 1
ATOM 2295 C CA . TYR A 1 287 ? -1.308 1.635 -13.401 1.00 86.50 287 TYR A CA 1
ATOM 2296 C C . TYR A 1 287 ? -2.661 1.006 -13.069 1.00 86.50 287 TYR A C 1
ATOM 2298 O O . TYR A 1 287 ? -3.689 1.350 -13.668 1.00 86.50 287 TYR A O 1
ATOM 2306 N N . THR A 1 288 ? -2.644 0.098 -12.098 1.00 90.38 288 THR A N 1
ATOM 2307 C CA . THR A 1 288 ? -3.811 -0.653 -11.642 1.00 90.38 288 THR A CA 1
ATOM 2308 C C . THR A 1 288 ? -3.891 -0.558 -10.124 1.00 90.38 288 THR A C 1
ATOM 2310 O O . THR A 1 288 ? -3.087 -1.165 -9.424 1.00 90.38 288 THR A O 1
ATOM 2313 N N . HIS A 1 289 ? -4.885 0.176 -9.623 1.00 92.00 289 HIS A N 1
ATOM 2314 C CA . HIS A 1 289 ? -5.087 0.390 -8.183 1.00 92.00 289 HIS A CA 1
ATOM 2315 C C . HIS A 1 289 ? -5.993 -0.673 -7.536 1.00 92.00 289 HIS A C 1
ATOM 2317 O O . HIS A 1 289 ? -5.938 -0.925 -6.332 1.00 92.00 289 HIS A O 1
ATOM 2323 N N . SER A 1 290 ? -6.856 -1.304 -8.337 1.00 94.94 290 SER A N 1
ATOM 2324 C CA . SER A 1 290 ? -7.862 -2.254 -7.867 1.00 94.94 290 SER A CA 1
ATOM 2325 C C . SER A 1 290 ? -8.100 -3.384 -8.858 1.00 94.94 290 SER A C 1
ATOM 2327 O O . SER A 1 290 ? -7.777 -3.284 -10.040 1.00 94.94 290 SER A O 1
ATOM 2329 N N . ILE A 1 291 ? -8.691 -4.471 -8.369 1.00 95.25 291 ILE A N 1
ATOM 2330 C CA . ILE A 1 291 ? -9.178 -5.582 -9.184 1.00 95.25 291 ILE A CA 1
ATOM 2331 C C . ILE A 1 291 ? -10.606 -5.930 -8.770 1.00 95.25 291 ILE A C 1
ATOM 2333 O O . ILE A 1 291 ? -11.001 -5.778 -7.616 1.00 95.25 291 ILE A O 1
ATOM 2337 N N . THR A 1 292 ? -11.403 -6.425 -9.711 1.00 94.31 292 THR A N 1
ATOM 2338 C CA . THR A 1 292 ? -12.735 -6.948 -9.409 1.00 94.31 292 THR A CA 1
ATOM 2339 C C . THR A 1 292 ? -12.993 -8.243 -10.165 1.00 94.31 292 THR A C 1
ATOM 2341 O O . THR A 1 292 ? -12.143 -8.756 -10.891 1.00 94.31 292 THR A O 1
ATOM 2344 N N . SER A 1 293 ? -14.163 -8.834 -9.964 1.00 91.31 293 SER A N 1
ATOM 2345 C CA . SER A 1 293 ? -14.556 -10.028 -10.702 1.00 91.31 293 SER A CA 1
ATOM 2346 C C . SER A 1 293 ? -16.068 -10.184 -10.768 1.00 91.31 293 SER A C 1
ATOM 2348 O O . SER A 1 293 ? -16.825 -9.662 -9.952 1.00 91.31 293 SER A O 1
ATOM 2350 N N . THR A 1 294 ? -16.497 -10.953 -11.758 1.00 90.00 294 THR A N 1
ATOM 2351 C CA . THR A 1 294 ? -17.833 -11.532 -11.844 1.00 90.00 294 THR A CA 1
ATOM 2352 C C . THR A 1 294 ? -17.780 -12.992 -11.391 1.00 90.00 294 THR A C 1
ATOM 2354 O O . THR A 1 294 ? -16.728 -13.515 -11.035 1.00 90.00 294 THR A O 1
ATOM 2357 N N . LYS A 1 295 ? -18.901 -13.715 -11.499 1.00 85.38 295 LYS A N 1
ATOM 2358 C CA . LYS A 1 295 ? -18.920 -15.169 -11.265 1.00 85.38 295 LYS A CA 1
ATOM 2359 C C . LYS A 1 295 ? -17.982 -15.967 -12.185 1.00 85.38 295 LYS A C 1
ATOM 2361 O O . LYS A 1 295 ? -17.704 -17.118 -11.877 1.00 85.38 295 LYS A O 1
ATOM 2366 N N . LYS A 1 296 ? -17.582 -15.413 -13.337 1.00 91.00 296 LYS A N 1
ATOM 2367 C CA . LYS A 1 296 ? -16.836 -16.144 -14.380 1.00 91.00 296 LYS A CA 1
ATOM 2368 C C . LYS A 1 296 ? -15.519 -15.496 -14.792 1.00 91.00 296 LYS A C 1
ATOM 2370 O O . LYS A 1 296 ? -14.687 -16.173 -15.380 1.00 91.00 296 LYS A O 1
ATOM 2375 N N . TYR A 1 297 ? -15.348 -14.206 -14.524 1.00 91.31 297 TYR A N 1
ATOM 2376 C CA . TYR A 1 297 ? -14.228 -13.428 -15.042 1.00 91.31 297 TYR A CA 1
ATOM 2377 C C . TYR A 1 297 ? -13.602 -12.602 -13.940 1.00 91.31 297 TYR A C 1
ATOM 2379 O O . TYR A 1 297 ? -14.320 -11.947 -13.186 1.00 91.31 297 TYR A O 1
ATOM 2387 N N . VAL A 1 298 ? -12.278 -12.581 -13.9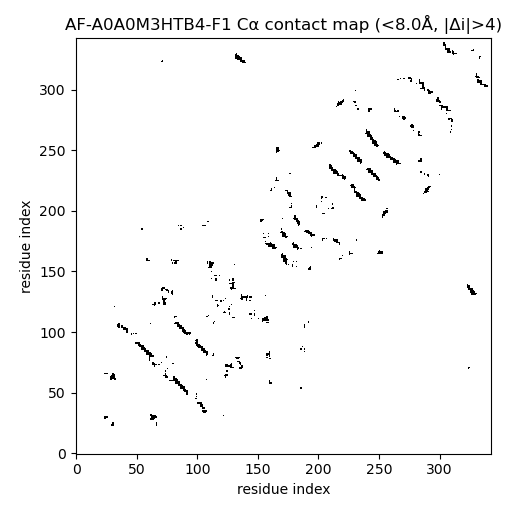10 1.00 91.94 298 VAL A N 1
ATOM 2388 C CA . VAL A 1 298 ? -11.511 -11.547 -13.223 1.00 91.94 298 VAL A CA 1
ATOM 2389 C C . VAL A 1 298 ? -11.408 -10.347 -14.163 1.00 91.94 298 VAL A C 1
ATOM 2391 O O . VAL A 1 298 ? -11.188 -10.520 -15.359 1.00 91.94 298 VAL A O 1
ATOM 2394 N N . VAL A 1 299 ? -11.618 -9.143 -13.637 1.00 93.50 299 VAL A N 1
ATOM 2395 C CA . VAL A 1 299 ? -11.600 -7.889 -14.396 1.00 93.50 299 VAL A CA 1
ATOM 2396 C C . VAL A 1 299 ? -10.543 -6.978 -13.787 1.00 93.50 299 VAL A C 1
ATOM 2398 O O . VAL A 1 299 ? -10.621 -6.637 -12.606 1.00 93.50 299 VAL A O 1
ATOM 2401 N N . ILE A 1 300 ? -9.571 -6.584 -14.607 1.00 93.88 300 ILE A N 1
ATOM 2402 C CA . ILE A 1 300 ? -8.470 -5.701 -14.221 1.00 93.88 300 ILE A CA 1
ATOM 2403 C C . ILE A 1 300 ? -8.665 -4.357 -14.936 1.00 93.88 300 ILE A C 1
ATOM 2405 O O . ILE A 1 300 ? -8.500 -4.299 -16.157 1.00 93.88 300 ILE A O 1
ATOM 2409 N N . PRO A 1 301 ? -9.060 -3.288 -14.227 1.00 91.06 301 PRO A N 1
ATOM 2410 C CA . PRO A 1 301 ? -9.133 -1.953 -14.802 1.00 91.06 301 PRO A CA 1
ATOM 2411 C C . PRO A 1 301 ? -7.721 -1.377 -14.975 1.00 91.06 301 PRO A C 1
ATOM 2413 O O . PRO A 1 301 ? -7.113 -0.899 -14.021 1.00 91.06 301 PRO A O 1
ATOM 2416 N N . ILE A 1 302 ? -7.216 -1.409 -16.206 1.00 87.19 302 ILE A N 1
ATOM 2417 C CA . ILE A 1 302 ? -5.915 -0.835 -16.565 1.00 87.19 302 ILE A CA 1
ATOM 2418 C C . ILE A 1 302 ? -6.126 0.630 -16.954 1.00 87.19 302 ILE A C 1
ATOM 2420 O O . ILE A 1 302 ? -6.885 0.931 -17.879 1.00 87.19 302 ILE A O 1
ATOM 2424 N N . SER A 1 303 ? -5.482 1.549 -16.236 1.00 85.75 303 SER A N 1
ATOM 2425 C CA . SER A 1 303 ? -5.598 2.983 -16.516 1.00 85.75 303 SER A CA 1
ATOM 2426 C C . SER A 1 303 ? -4.689 3.438 -17.665 1.00 85.75 303 SER A C 1
ATOM 2428 O O . SER A 1 303 ? -3.757 2.747 -18.069 1.00 85.75 303 SER A O 1
ATOM 2430 N N . SER A 1 304 ? -4.935 4.648 -18.175 1.00 82.38 304 SER A N 1
ATOM 2431 C CA . SER A 1 304 ? -4.047 5.324 -19.135 1.00 82.38 304 SER A CA 1
ATOM 2432 C C . SER A 1 304 ? -2.806 5.952 -18.488 1.00 82.38 304 SER A C 1
ATOM 2434 O O . SER A 1 304 ? -2.041 6.620 -19.183 1.00 82.38 304 SER A O 1
ATOM 2436 N N . LEU A 1 305 ? -2.636 5.797 -17.171 1.00 82.38 305 LEU A N 1
ATOM 2437 C CA . LEU A 1 305 ? -1.464 6.239 -16.429 1.00 82.38 305 LEU A CA 1
ATOM 2438 C C . LEU A 1 305 ? -0.386 5.159 -16.581 1.00 82.38 305 LEU A C 1
ATOM 2440 O O . LEU A 1 305 ? -0.423 4.140 -15.901 1.00 82.38 305 LEU A O 1
ATOM 2444 N N . LEU A 1 306 ? 0.511 5.328 -17.547 1.00 85.06 306 LEU A N 1
ATOM 2445 C CA . LEU A 1 306 ? 1.459 4.284 -17.950 1.00 85.06 306 LEU A CA 1
ATOM 2446 C C . LEU A 1 306 ? 2.726 4.326 -17.101 1.00 85.06 306 LEU A C 1
ATOM 2448 O O . LEU A 1 306 ? 3.250 5.409 -16.856 1.00 85.06 306 LEU A O 1
ATOM 2452 N N . ILE A 1 307 ? 3.243 3.158 -16.721 1.00 81.56 307 ILE A N 1
ATOM 2453 C CA . ILE A 1 307 ? 4.496 3.033 -15.970 1.00 81.56 307 ILE A CA 1
ATOM 2454 C C . ILE A 1 307 ? 5.680 3.216 -16.928 1.00 81.56 307 ILE A C 1
ATOM 2456 O O . ILE A 1 307 ? 5.782 2.498 -17.925 1.00 81.56 307 ILE A O 1
ATOM 2460 N N . ASN A 1 308 ? 6.590 4.144 -16.621 1.00 81.06 308 ASN A N 1
ATOM 2461 C CA . ASN A 1 308 ? 7.820 4.350 -17.384 1.00 81.06 308 ASN A CA 1
ATOM 2462 C C . ASN A 1 308 ? 8.934 3.375 -16.932 1.00 81.06 308 ASN A C 1
ATOM 2464 O O . ASN A 1 308 ? 9.498 3.551 -15.848 1.00 81.06 308 ASN A O 1
ATOM 2468 N N . PRO A 1 309 ? 9.328 2.385 -17.762 1.00 78.56 309 PRO A N 1
ATOM 2469 C CA . PRO A 1 309 ? 10.351 1.413 -17.394 1.00 78.56 309 PRO A CA 1
ATOM 2470 C C . PRO A 1 309 ? 11.768 2.010 -17.309 1.00 78.56 309 PRO A C 1
ATOM 2472 O O . PRO A 1 309 ? 12.658 1.434 -16.686 1.00 78.56 309 PRO A O 1
ATOM 2475 N N . CYS A 1 310 ? 12.006 3.171 -17.920 1.00 77.62 310 CYS A N 1
ATOM 2476 C CA . CYS A 1 310 ? 13.330 3.790 -17.969 1.00 77.62 310 CYS A CA 1
ATOM 2477 C C . CYS A 1 310 ? 13.779 4.390 -16.634 1.00 77.62 310 CYS A C 1
ATOM 2479 O O . CYS A 1 310 ? 14.976 4.610 -16.445 1.00 77.62 310 CYS A O 1
ATOM 2481 N N . LYS A 1 311 ? 12.841 4.606 -15.708 1.00 73.19 311 LYS A N 1
ATOM 2482 C CA . LYS A 1 311 ? 13.087 5.237 -14.409 1.00 73.19 311 LYS A CA 1
ATOM 2483 C C . LYS A 1 311 ? 13.441 4.226 -13.306 1.00 73.19 311 LYS A C 1
ATOM 2485 O O . LYS A 1 311 ? 13.932 4.646 -12.264 1.00 73.19 311 LYS A O 1
ATOM 2490 N N . PHE A 1 312 ? 13.302 2.909 -13.538 1.00 64.94 312 PHE A N 1
ATOM 2491 C CA . PHE A 1 312 ? 13.644 1.850 -12.560 1.00 64.94 312 PHE A CA 1
ATOM 2492 C C . PHE A 1 312 ? 15.150 1.696 -12.286 1.00 64.94 312 PHE A C 1
ATOM 2494 O O . PHE A 1 312 ? 15.591 0.708 -11.696 1.00 64.94 312 PHE A O 1
ATOM 2501 N N . LYS A 1 313 ? 15.974 2.642 -12.734 1.00 54.94 313 LYS A N 1
ATOM 2502 C CA . LYS A 1 313 ? 17.407 2.654 -12.452 1.00 54.94 313 LYS A CA 1
ATOM 2503 C C . LYS A 1 313 ? 17.625 3.290 -11.087 1.00 54.94 313 LYS A C 1
ATOM 2505 O O . LYS A 1 313 ? 17.043 4.328 -10.780 1.00 54.94 313 LYS A O 1
ATOM 2510 N N . GLU A 1 314 ? 18.513 2.713 -10.282 1.00 47.59 314 GLU A N 1
ATOM 2511 C CA . GLU A 1 314 ? 18.993 3.425 -9.101 1.00 47.59 314 GLU A CA 1
ATOM 2512 C C . GLU A 1 314 ? 19.669 4.729 -9.555 1.00 47.59 314 GLU A C 1
ATOM 2514 O O . GLU A 1 314 ? 20.572 4.690 -10.399 1.00 47.59 314 GLU A O 1
ATOM 2519 N N . PRO A 1 315 ? 19.250 5.897 -9.039 1.00 44.06 315 PRO A N 1
ATOM 2520 C CA . PRO A 1 315 ? 19.817 7.154 -9.487 1.00 44.06 315 PRO A CA 1
ATOM 2521 C C . PRO A 1 315 ? 21.312 7.208 -9.107 1.00 44.06 315 PRO A C 1
ATOM 2523 O O . PRO A 1 315 ? 21.681 6.822 -7.991 1.00 44.06 315 PRO A O 1
ATOM 2526 N N . PRO A 1 316 ? 22.200 7.698 -9.993 1.00 45.59 316 PRO A N 1
ATOM 2527 C CA . PRO A 1 316 ? 23.648 7.702 -9.769 1.00 45.59 316 PRO A CA 1
ATOM 2528 C C . PRO A 1 316 ? 24.031 8.666 -8.644 1.00 45.59 316 PRO A C 1
ATOM 2530 O O . PRO A 1 316 ? 23.560 9.802 -8.612 1.00 45.59 316 PRO A O 1
ATOM 2533 N N . LEU A 1 317 ? 24.846 8.239 -7.671 1.00 49.12 317 LEU A N 1
ATOM 2534 C CA . LEU A 1 317 ? 25.239 9.004 -6.461 1.00 49.12 317 LEU A CA 1
ATOM 2535 C C . LEU A 1 317 ? 26.159 10.217 -6.732 1.00 49.12 317 LEU A C 1
ATOM 2537 O O . LEU A 1 317 ? 26.887 10.653 -5.843 1.00 49.12 317 LEU A O 1
ATOM 2541 N N . SER A 1 318 ? 26.183 10.757 -7.952 1.00 48.84 318 SER A N 1
ATOM 2542 C CA . SER A 1 318 ? 27.099 11.843 -8.299 1.00 48.84 318 SER A CA 1
ATOM 2543 C C . SER A 1 318 ? 26.759 13.130 -7.544 1.00 48.84 318 SER A C 1
ATOM 2545 O O . SER A 1 318 ? 25.632 13.617 -7.587 1.00 48.84 318 SER A O 1
ATOM 2547 N N . SER A 1 319 ? 27.779 13.685 -6.894 1.00 42.66 319 SER A N 1
ATOM 2548 C CA . SER A 1 319 ? 27.778 14.882 -6.056 1.00 42.66 319 SER A CA 1
ATOM 2549 C C . SER A 1 319 ? 27.568 16.175 -6.855 1.00 42.66 319 SER A C 1
ATOM 2551 O O . SER A 1 319 ? 28.521 16.918 -7.098 1.00 42.66 319 SER A O 1
ATOM 2553 N N . ALA A 1 320 ? 26.339 16.459 -7.283 1.00 43.75 320 ALA A N 1
ATOM 2554 C CA . ALA A 1 320 ? 26.010 17.721 -7.940 1.00 43.75 320 ALA A CA 1
ATOM 2555 C C . ALA A 1 320 ? 24.733 18.336 -7.349 1.00 43.75 320 ALA A C 1
ATOM 2557 O O . ALA A 1 320 ? 23.636 17.953 -7.721 1.00 43.75 320 ALA A O 1
ATOM 2558 N N . HIS A 1 321 ? 24.934 19.279 -6.423 1.00 40.75 321 HIS A N 1
ATOM 2559 C CA . HIS A 1 321 ? 24.134 20.439 -5.978 1.00 40.75 321 HIS A CA 1
ATOM 2560 C C . HIS A 1 321 ? 22.589 20.450 -5.896 1.00 40.75 321 HIS A C 1
ATOM 2562 O O . HIS A 1 321 ? 22.062 21.366 -5.264 1.00 40.75 321 HIS A O 1
ATOM 2568 N N . SER A 1 322 ? 21.849 19.454 -6.374 1.00 54.12 322 SER A N 1
ATOM 2569 C CA . SER A 1 322 ? 20.503 19.173 -5.877 1.00 54.12 322 SER A CA 1
ATOM 2570 C C . SER A 1 322 ? 20.346 17.674 -5.644 1.00 54.12 322 SER A C 1
ATOM 2572 O O . SER A 1 322 ? 19.903 16.926 -6.511 1.00 54.12 322 SER A O 1
ATOM 2574 N N . ASP A 1 323 ? 20.649 17.243 -4.419 1.00 67.75 323 ASP A N 1
ATOM 2575 C CA . ASP A 1 323 ? 20.341 15.893 -3.920 1.00 67.75 323 ASP A CA 1
ATOM 2576 C C . ASP A 1 323 ? 18.828 15.619 -3.847 1.00 67.75 323 ASP A C 1
ATOM 2578 O O . ASP A 1 323 ? 18.410 14.544 -3.418 1.00 67.75 323 ASP A O 1
ATOM 2582 N N . ILE A 1 324 ? 18.006 16.600 -4.228 1.00 71.12 324 ILE A N 1
ATOM 2583 C CA . ILE A 1 324 ? 16.560 16.491 -4.318 1.00 71.12 324 ILE A CA 1
ATOM 2584 C C . ILE A 1 324 ? 16.174 15.914 -5.677 1.00 71.12 324 ILE A C 1
ATOM 2586 O O . ILE A 1 324 ? 16.684 16.339 -6.713 1.00 71.12 324 ILE A O 1
ATOM 2590 N N . GLN A 1 325 ? 15.277 14.939 -5.665 1.00 69.50 325 GLN A N 1
ATOM 2591 C CA . GLN A 1 325 ? 14.676 14.343 -6.851 1.00 69.50 325 GLN A CA 1
ATOM 2592 C C . GLN A 1 325 ? 13.157 14.383 -6.733 1.00 69.50 325 GLN A C 1
ATOM 2594 O O . GLN A 1 325 ? 12.622 14.300 -5.627 1.00 69.50 325 GLN A O 1
ATOM 2599 N N . HIS A 1 326 ? 12.484 14.461 -7.877 1.00 65.81 326 HIS A N 1
ATOM 2600 C CA . HIS A 1 326 ? 11.032 14.360 -7.959 1.00 65.81 326 HIS A CA 1
ATOM 2601 C C . HIS A 1 326 ? 10.585 12.913 -7.727 1.00 65.81 326 HIS A C 1
ATOM 2603 O O . HIS A 1 326 ? 11.241 11.970 -8.177 1.00 65.81 326 HIS A O 1
ATOM 2609 N N . GLY A 1 327 ? 9.497 12.727 -6.984 1.00 54.41 327 GLY A N 1
ATOM 2610 C CA . GLY A 1 327 ? 8.936 11.406 -6.738 1.00 54.41 327 GLY A CA 1
ATOM 2611 C C . GLY A 1 327 ? 8.078 10.930 -7.901 1.00 54.41 327 GLY A C 1
ATOM 2612 O O . GLY A 1 327 ? 7.354 11.711 -8.506 1.00 54.41 327 GLY A O 1
ATOM 2613 N N . ALA A 1 328 ? 8.121 9.626 -8.163 1.00 53.06 328 ALA A N 1
ATOM 2614 C CA . ALA A 1 328 ? 7.035 8.903 -8.808 1.00 53.06 328 ALA A CA 1
ATOM 2615 C C . ALA A 1 328 ? 7.153 7.398 -8.484 1.00 53.06 328 ALA A C 1
ATOM 2617 O O . ALA A 1 328 ? 7.880 6.649 -9.106 1.00 53.06 328 ALA A O 1
ATOM 2618 N N . LEU A 1 329 ? 6.555 6.960 -7.385 1.00 47.50 329 LEU A N 1
ATOM 2619 C CA . LEU A 1 329 ? 6.362 5.577 -6.943 1.00 47.50 329 LEU A CA 1
ATOM 2620 C C . LEU A 1 329 ? 7.500 4.544 -6.981 1.00 47.50 329 LEU A C 1
ATOM 2622 O O . LEU A 1 329 ? 7.156 3.373 -7.002 1.00 47.50 329 LEU A O 1
ATOM 2626 N N . TRP A 1 330 ? 8.781 4.927 -6.840 1.00 47.44 330 TRP A N 1
ATOM 2627 C CA . TRP A 1 330 ? 10.004 4.068 -6.853 1.00 47.44 330 TRP A CA 1
ATOM 2628 C C . TRP A 1 330 ? 10.911 4.224 -8.080 1.00 47.44 330 TRP A C 1
ATOM 2630 O O . TRP A 1 330 ? 11.491 3.252 -8.556 1.00 47.44 330 TRP A O 1
ATOM 2640 N N . GLY A 1 331 ? 11.055 5.445 -8.603 1.00 41.69 331 GLY A N 1
ATOM 2641 C CA . GLY A 1 331 ? 11.641 5.606 -9.936 1.00 41.69 331 GLY A CA 1
ATOM 2642 C C . GLY A 1 331 ? 10.694 5.020 -10.989 1.00 41.69 331 GLY A C 1
ATOM 2643 O O . GLY A 1 331 ? 11.103 4.350 -11.918 1.00 41.69 331 GLY A O 1
ATOM 2644 N N . MET A 1 332 ? 9.395 5.208 -10.817 1.00 45.78 332 MET A N 1
ATOM 2645 C CA . MET A 1 332 ? 8.340 4.905 -11.774 1.00 45.78 332 MET A CA 1
ATOM 2646 C C . MET A 1 332 ? 7.651 6.210 -12.133 1.00 45.78 332 MET A C 1
ATOM 2648 O O . MET A 1 332 ? 6.616 6.539 -11.563 1.00 45.78 332 MET A O 1
ATOM 2652 N N . ASP A 1 333 ? 8.216 6.972 -13.063 1.00 44.91 333 ASP A N 1
ATOM 2653 C CA . ASP A 1 333 ? 7.475 8.122 -13.575 1.00 44.91 333 ASP A CA 1
ATOM 2654 C C . ASP A 1 333 ? 6.244 7.645 -14.346 1.00 44.91 333 ASP A C 1
ATOM 2656 O O . ASP A 1 333 ? 6.293 6.639 -15.065 1.00 44.91 333 ASP A O 1
ATOM 2660 N N . PHE A 1 334 ? 5.127 8.332 -14.154 1.00 45.69 334 PHE A N 1
ATOM 2661 C CA . PHE A 1 334 ? 3.907 8.030 -14.876 1.00 45.69 334 PHE A CA 1
ATOM 2662 C C . PHE A 1 334 ? 3.708 9.072 -15.968 1.00 45.69 334 PHE A C 1
ATOM 2664 O O . PHE A 1 334 ? 3.785 10.270 -15.723 1.00 45.69 334 PHE A O 1
ATOM 2671 N N . TYR A 1 335 ? 3.387 8.632 -17.184 1.00 39.03 335 TYR A N 1
ATOM 2672 C CA . TYR A 1 335 ? 3.022 9.583 -18.231 1.00 39.03 335 TYR A CA 1
ATOM 2673 C C . TYR A 1 335 ? 1.670 10.230 -17.926 1.00 39.03 335 TYR A C 1
ATOM 2675 O O . TYR A 1 335 ? 0.662 9.522 -17.833 1.00 39.03 335 TYR A O 1
ATOM 2683 N N . ASP A 1 336 ? 1.633 11.565 -17.874 1.00 30.16 336 ASP A N 1
ATOM 2684 C CA . ASP A 1 336 ? 0.387 12.329 -17.911 1.00 30.16 336 ASP A CA 1
ATOM 2685 C C . ASP A 1 336 ? -0.420 11.927 -19.154 1.00 30.16 336 ASP A C 1
ATOM 2687 O O . ASP A 1 336 ? -0.010 12.149 -20.294 1.00 30.16 336 ASP A O 1
ATOM 2691 N N . THR A 1 337 ? -1.553 11.270 -18.896 1.00 27.84 337 THR A N 1
ATOM 2692 C CA . THR A 1 337 ? -2.641 10.897 -19.813 1.00 27.84 337 THR A CA 1
ATOM 2693 C C . THR A 1 337 ? -2.267 10.723 -21.291 1.00 27.84 337 THR A C 1
ATOM 2695 O O . THR A 1 337 ? -2.219 11.677 -22.068 1.00 27.84 337 THR A O 1
ATOM 2698 N N . VAL A 1 338 ? -2.160 9.472 -21.740 1.00 26.69 338 VAL A N 1
ATOM 2699 C CA . VAL A 1 338 ? -2.290 9.144 -23.171 1.00 26.69 338 VAL A CA 1
ATOM 2700 C C . VAL A 1 338 ? -3.790 9.082 -23.515 1.00 26.69 338 VAL A C 1
ATOM 2702 O O . VAL A 1 338 ? -4.553 8.566 -22.694 1.00 26.69 338 VAL A O 1
ATOM 2705 N N . PRO A 1 339 ? -4.256 9.584 -24.680 1.00 24.62 339 PRO A N 1
ATOM 2706 C CA . PRO A 1 339 ? -5.671 9.549 -25.041 1.00 24.62 339 PRO A CA 1
ATOM 2707 C C . PRO A 1 339 ? -6.289 8.160 -24.841 1.00 24.62 339 PRO A C 1
ATOM 2709 O O . PRO A 1 339 ? -5.742 7.154 -25.302 1.00 24.62 339 PRO A O 1
ATOM 2712 N N . VAL A 1 340 ? -7.432 8.143 -24.151 1.00 23.92 340 VAL A N 1
ATOM 2713 C CA . VAL A 1 340 ? -8.252 6.967 -23.837 1.00 23.92 340 VAL A CA 1
ATOM 2714 C C . VAL A 1 340 ? -8.417 6.094 -25.082 1.00 23.92 340 VAL A C 1
ATOM 2716 O O . VAL A 1 340 ? -8.956 6.543 -26.096 1.00 23.92 340 VAL A O 1
ATOM 2719 N N . ARG A 1 341 ? -7.963 4.839 -25.015 1.00 27.77 341 ARG A N 1
ATOM 2720 C CA . ARG A 1 341 ? -8.247 3.847 -26.055 1.00 27.77 341 ARG A CA 1
ATOM 2721 C C . ARG A 1 341 ? -9.542 3.131 -25.720 1.00 27.77 341 ARG A C 1
ATOM 2723 O O . ARG A 1 341 ? -9.613 2.411 -24.732 1.00 27.77 341 ARG A O 1
ATOM 2730 N N . TYR A 1 342 ? -10.544 3.329 -26.564 1.00 23.19 342 TYR A N 1
ATOM 2731 C CA . TYR A 1 342 ? -11.676 2.419 -26.656 1.00 23.19 342 TYR A CA 1
ATOM 2732 C C . TYR A 1 342 ? -11.186 1.153 -27.375 1.00 23.19 342 TYR A C 1
ATOM 2734 O O . TYR A 1 342 ? -10.707 1.255 -28.507 1.00 23.19 342 TYR A O 1
ATOM 2742 N N . PHE A 1 343 ? -11.256 0.002 -26.706 1.00 26.69 343 PHE A N 1
ATOM 2743 C CA . PHE A 1 343 ? -11.169 -1.320 -27.331 1.00 26.69 343 PHE A CA 1
ATOM 2744 C C . PHE A 1 343 ? -12.550 -1.963 -27.333 1.00 26.69 343 PHE A C 1
ATOM 2746 O O . PHE A 1 343 ? -13.243 -1.841 -26.294 1.00 26.69 343 PHE A O 1
#

Radius of gyration: 24.64 Å; Cα contacts (8 Å, |Δi|>4): 738; chains: 1; bounding box: 68×71×82 Å